Protein AF-0000000073538945 (afdb_homodimer)

Foldseek 3Di:
DPPPPPPPPPPDDDPVLVVLVVLLVVQVPDPDDDHLLVVLLVVQLVLLLVQLCVVCVPPDQDDDPVSLVVCCQQPVCCVVQVGGFPDWDDPVQQKIKTKDAAGRSCNCLLVVNDDDDPPDDDPDDDDSQVSVQSSVSNVQSSSQNNCVNSPWHWHWDWHCPDPPMMMIMIGTDDPPPD/DPPPPPPPPPPDDDPVLVVLVVLLVVQVPDPDDDHLLVVLLVVLLVLLLVQLCVVCVPPDQDDDPVSLVVCCQQPVCCVVQVGGFPDWDDPVQQKIKTKDAAGRSCNCLLVVNDDDDPPDDDPDDDDSQVSVQSSVSNVQSSSQNNCVSSVWHWHWDWHCPDPPMMMIMIGTDDPPPD

Secondary structure (DSSP, 8-state):
--------------HHHHHHHHHHHHHHH-SSSS-HHHHHHHHHHHHHHHHHHHHSTTSPP--SHHHHHHHIIIIIHHHHHSS--SEEEE-SSSEEEEEETT-GGGHHHHTT-PPP--SS---S---HHHHHHHHTHHHHHHHHHHHHHTT--EEEEEE-SSTT-EEEEEEE------/--------------HHHHHHHHHHHHHHH-SSSS-HHHHHHHHHHHHHHHHHHHHSTTSPP--SHHHHHHHIIIIIHHHHHSS--SEEEE-SSSEEEEEETT-GGGHHHHTT-PPP--SS---S---HHHHHHHHTHHHHHHHHHHHHHTT--EEEEEE-SSTT-EEEEEEE------

Solvent-accessible surface area (backbone atoms only — not comparable to full-atom values): 20026 Å² total; per-residue (Å²): 134,83,78,71,68,79,72,72,76,68,75,74,86,51,59,56,58,44,45,56,50,38,52,49,50,49,40,68,66,47,89,56,48,73,54,48,67,60,50,34,36,53,44,16,23,52,34,14,28,56,51,38,52,63,74,46,61,89,48,77,86,60,84,47,69,67,55,45,49,49,46,43,34,43,58,53,31,23,64,68,60,72,43,52,52,72,42,80,46,67,75,84,74,49,38,36,39,41,30,26,70,70,30,59,95,36,42,42,66,54,67,71,57,63,77,79,72,77,94,49,78,77,66,76,87,70,56,65,69,58,52,49,56,59,64,45,41,35,59,32,18,21,52,34,16,25,36,42,59,66,71,41,53,50,50,51,47,74,47,63,91,53,68,32,20,33,40,36,39,35,42,50,61,76,74,71,80,124,136,82,79,70,70,80,70,74,75,68,76,76,84,51,59,55,58,43,45,55,52,39,53,48,50,49,40,68,66,46,88,54,49,74,54,49,68,62,50,34,34,54,43,17,23,53,34,15,28,56,50,39,53,64,72,46,61,88,48,78,85,58,85,47,70,65,55,44,49,50,44,42,35,42,57,53,32,23,66,68,61,72,43,51,52,72,42,82,46,66,75,84,74,49,37,37,39,41,31,26,70,71,31,60,93,36,41,42,66,55,67,72,58,64,78,80,72,78,94,49,78,78,65,76,86,70,56,66,69,56,52,49,56,58,62,45,40,34,61,32,19,21,51,35,18,27,35,42,61,67,71,41,52,51,50,52,46,75,46,61,90,54,69,31,21,35,41,36,37,36,41,48,60,76,74,72,80,124

pLDDT: mean 87.89, std 17.23, range [29.59, 98.88]

Organism: NCBI:txid2649997

Sequence (356 aa):
MSATPAAKRAVAESCIDYLTLELVNNYRRQLQGPPLQAALDAIGERVGRQLVERYAKERPPLLEQLDVMKFICKEFWAEVFRKSVDNLRTNHRGTFVLRDTQFRWLTRLSQNQMPPQVGQPLPAPIPKAELAADYLVLPCAIVRGALAGLGLEASVTADATSLPQVDFTVVVRQVAARMSATPAAKRAVAESCIDYLTLELVNNYRRQLQGPPLQAALDAIGERVGRQLVERYAKERPPLLEQLDVMKFICKEFWAEVFRKSVDNLRTNHRGTFVLRDTQFRWLTRLSQNQMPPQVGQPLPAPIPKAELAADYLVLPCAIVRGALAGLGLEASVTADATSLPQVDFTVVVRQVAAR

InterPro domains:
  IPR007194 Transport protein particle (TRAPP) component [PF04051] (17-166)
  IPR024096 NO signalling/Golgi transport ligand-binding domain superfamily [SSF111126] (10-174)
  IPR037992 TRAPP complex, Trs33 subunit [PTHR12817] (11-172)
  IPR037992 TRAPP complex, Trs33 subunit [cd14944] (12-173)

Structure (mmCIF, N/CA/C/O backbone):
data_AF-0000000073538945-model_v1
#
loop_
_entity.id
_entity.type
_entity.pdbx_description
1 polymer 'Trafficking protein particle complex subunit 6B'
#
loop_
_atom_site.group_PDB
_atom_site.id
_atom_site.type_symbol
_atom_site.label_atom_id
_atom_site.label_alt_id
_atom_site.label_comp_id
_atom_site.label_asym_id
_atom_site.label_entity_id
_atom_site.label_seq_id
_atom_site.pdbx_PDB_ins_code
_atom_site.Cartn_x
_atom_site.Cartn_y
_atom_site.Cartn_z
_atom_site.occupancy
_atom_site.B_iso_or_equiv
_atom_site.auth_seq_id
_atom_site.auth_comp_id
_atom_site.auth_asym_id
_atom_site.auth_atom_id
_atom_site.pdbx_PDB_model_num
ATOM 1 N N . MET A 1 1 ? 30.156 12.141 -30.469 1 30.03 1 MET A N 1
ATOM 2 C CA . MET A 1 1 ? 28.984 11.266 -30.359 1 30.03 1 MET A CA 1
ATOM 3 C C . MET A 1 1 ? 28.297 11.43 -29.016 1 30.03 1 MET A C 1
ATOM 5 O O . MET A 1 1 ? 28.906 11.211 -27.969 1 30.03 1 MET A O 1
ATOM 9 N N . SER A 1 2 ? 27.328 12.367 -28.859 1 31.28 2 SER A N 1
ATOM 10 C CA . SER A 1 2 ? 26.672 13.023 -27.719 1 31.28 2 SER A CA 1
ATOM 11 C C . SER A 1 2 ? 25.859 12.031 -26.906 1 31.28 2 SER A C 1
ATOM 13 O O . SER A 1 2 ? 25.016 11.312 -27.453 1 31.28 2 SER A O 1
ATOM 15 N N . ALA A 1 3 ? 26.516 11.375 -25.875 1 31.64 3 ALA A N 1
ATOM 16 C CA . ALA A 1 3 ? 25.938 10.445 -24.906 1 31.64 3 ALA A CA 1
ATOM 17 C C . ALA A 1 3 ? 24.609 10.961 -24.375 1 31.64 3 ALA A C 1
ATOM 19 O O . ALA A 1 3 ? 24.578 11.898 -23.578 1 31.64 3 ALA A O 1
ATOM 20 N N . THR A 1 4 ? 23.656 11.297 -25.219 1 33.94 4 THR A N 1
ATOM 21 C CA . THR A 1 4 ? 22.344 11.656 -24.656 1 33.94 4 THR A CA 1
ATOM 22 C C . THR A 1 4 ? 21.844 10.562 -23.719 1 33.94 4 THR A C 1
ATOM 24 O O . THR A 1 4 ? 21.562 9.445 -24.156 1 33.94 4 THR A O 1
ATOM 27 N N . PRO A 1 5 ? 22.547 10.297 -22.609 1 35.06 5 PRO A N 1
ATOM 28 C CA . PRO A 1 5 ? 22.125 9.188 -21.75 1 35.06 5 PRO A CA 1
ATOM 29 C C . PRO A 1 5 ? 20.609 9.125 -21.562 1 35.06 5 PRO A C 1
ATOM 31 O O . PRO A 1 5 ? 19.969 10.148 -21.344 1 35.06 5 PRO A O 1
ATOM 34 N N . ALA A 1 6 ? 19.844 8.422 -22.312 1 33.5 6 ALA A N 1
ATOM 35 C CA . ALA A 1 6 ? 18.469 8.039 -22.016 1 33.5 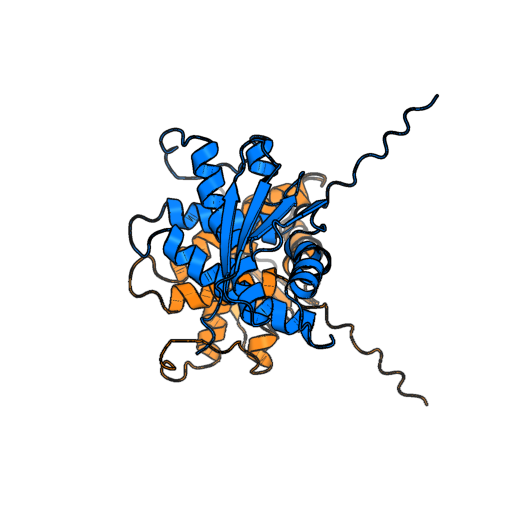6 ALA A CA 1
ATOM 36 C C . ALA A 1 6 ? 18.25 7.941 -20.5 1 33.5 6 ALA A C 1
ATOM 38 O O . ALA A 1 6 ? 18.766 7.035 -19.859 1 33.5 6 ALA A O 1
ATOM 39 N N . ALA A 1 7 ? 18.438 8.898 -19.688 1 35.81 7 ALA A N 1
ATOM 40 C CA . ALA A 1 7 ? 18.203 8.945 -18.25 1 35.81 7 ALA A CA 1
ATOM 41 C C . ALA A 1 7 ? 16.938 8.18 -17.875 1 35.81 7 ALA A C 1
ATOM 43 O O . ALA A 1 7 ? 15.867 8.422 -18.438 1 35.81 7 ALA A O 1
ATOM 44 N N . LYS A 1 8 ? 16.969 6.863 -17.703 1 38.5 8 LYS A N 1
ATOM 45 C CA . LYS A 1 8 ? 15.992 5.895 -17.219 1 38.5 8 LYS A CA 1
ATOM 46 C C . LYS A 1 8 ? 14.984 6.555 -16.281 1 38.5 8 LYS A C 1
ATOM 48 O O . LYS A 1 8 ? 15.359 7.094 -15.242 1 38.5 8 LYS A O 1
ATOM 53 N N . ARG A 1 9 ? 14.031 7.062 -16.734 1 41.31 9 ARG A N 1
ATOM 54 C CA . ARG A 1 9 ? 12.93 7.68 -15.992 1 41.31 9 ARG A CA 1
ATOM 55 C C . ARG A 1 9 ? 12.547 6.836 -14.781 1 41.31 9 ARG A C 1
ATOM 57 O O . ARG A 1 9 ? 11.938 5.773 -14.93 1 41.31 9 ARG A O 1
ATOM 64 N N . ALA A 1 10 ? 13.453 6.73 -13.844 1 48.44 10 ALA A N 1
ATOM 65 C CA . ALA A 1 10 ? 13.148 6.043 -12.586 1 48.44 10 ALA A CA 1
ATOM 66 C C . ALA A 1 10 ? 11.711 6.293 -12.156 1 48.44 10 ALA A C 1
ATOM 68 O O . ALA A 1 10 ? 11.242 7.434 -12.164 1 48.44 10 ALA A O 1
ATOM 69 N N . VAL A 1 11 ? 10.852 5.395 -12.375 1 53.19 11 VAL A N 1
ATOM 70 C CA . VAL A 1 11 ? 9.469 5.508 -11.922 1 53.19 11 VAL A CA 1
ATOM 71 C C . VAL A 1 11 ? 9.43 6.16 -10.539 1 53.19 11 VAL A C 1
ATOM 73 O O . VAL A 1 11 ? 10.117 5.723 -9.617 1 53.19 11 VAL A O 1
ATOM 76 N N . ALA A 1 12 ? 8.883 7.301 -10.5 1 66.5 12 ALA A N 1
ATOM 77 C CA . ALA A 1 12 ? 8.75 8.047 -9.258 1 66.5 12 ALA A CA 1
ATOM 78 C C . ALA A 1 12 ? 8.117 7.191 -8.164 1 66.5 12 ALA A C 1
ATOM 80 O O . ALA A 1 12 ? 7.168 6.445 -8.414 1 66.5 12 ALA A O 1
ATOM 81 N N . GLU A 1 13 ? 8.836 7.121 -7.062 1 76.44 13 GLU A N 1
ATOM 82 C CA . GLU A 1 13 ? 8.281 6.426 -5.906 1 76.44 13 GLU A CA 1
ATOM 83 C C . GLU A 1 13 ? 6.891 6.949 -5.562 1 76.44 13 GLU A C 1
ATOM 85 O O . GLU A 1 13 ? 6.605 8.133 -5.742 1 76.44 13 GLU A O 1
ATOM 90 N N . SER A 1 14 ? 6.113 5.965 -5.188 1 86.25 14 SER A N 1
ATOM 91 C CA . SER A 1 14 ? 4.73 6.266 -4.836 1 86.25 14 SER A CA 1
ATOM 92 C C . SER A 1 14 ? 4.41 5.82 -3.412 1 86.25 14 SER A C 1
ATOM 94 O O . SER A 1 14 ? 5.27 5.273 -2.721 1 86.25 14 SER A O 1
ATOM 96 N N . CYS A 1 15 ? 3.254 6.168 -2.928 1 92.88 15 CYS A N 1
ATOM 97 C CA . CYS A 1 15 ? 2.793 5.867 -1.577 1 92.88 15 CYS A CA 1
ATOM 98 C C . CYS A 1 15 ? 2.893 4.375 -1.285 1 92.88 15 CYS A C 1
ATOM 100 O O . CYS A 1 15 ? 3.242 3.979 -0.171 1 92.88 15 CYS A O 1
ATOM 102 N N . ILE A 1 16 ? 2.709 3.578 -2.271 1 94.5 16 ILE A N 1
ATOM 103 C CA . ILE A 1 16 ? 2.701 2.137 -2.055 1 94.5 16 ILE A CA 1
ATOM 104 C C . ILE A 1 16 ? 4.109 1.66 -1.7 1 94.5 16 ILE A C 1
ATOM 106 O O . ILE A 1 16 ? 4.273 0.738 -0.898 1 94.5 16 ILE A O 1
ATOM 110 N N . ASP A 1 17 ? 5.078 2.297 -2.211 1 93.38 17 ASP A N 1
ATOM 111 C CA . ASP A 1 17 ? 6.457 1.919 -1.92 1 93.38 17 ASP A CA 1
ATOM 112 C C . ASP A 1 17 ? 6.77 2.092 -0.436 1 93.38 17 ASP A C 1
ATOM 114 O O . ASP A 1 17 ? 7.355 1.202 0.188 1 93.38 17 ASP A O 1
ATOM 118 N N . TYR A 1 18 ? 6.316 3.15 0.075 1 93.62 18 TYR A N 1
ATOM 119 C CA . TYR A 1 18 ? 6.602 3.439 1.476 1 93.62 18 TYR A CA 1
ATOM 120 C C . TYR A 1 18 ? 5.676 2.654 2.395 1 93.62 18 TYR A C 1
ATOM 122 O O . TYR A 1 18 ? 6.07 2.254 3.492 1 93.62 18 TYR A O 1
ATOM 130 N N . LEU A 1 19 ? 4.477 2.469 1.945 1 95.69 19 LEU A N 1
ATOM 131 C CA . LEU A 1 19 ? 3.529 1.703 2.746 1 95.69 19 LEU A CA 1
ATOM 132 C C . LEU A 1 19 ? 3.996 0.261 2.914 1 95.69 19 LEU A C 1
ATOM 134 O O . LEU A 1 19 ? 3.947 -0.287 4.016 1 95.69 19 LEU A O 1
ATOM 138 N N . THR A 1 20 ? 4.469 -0.361 1.866 1 95.81 20 THR A N 1
ATOM 139 C CA . THR A 1 20 ? 4.922 -1.746 1.934 1 95.81 20 THR A CA 1
ATOM 140 C C . THR A 1 20 ? 6.18 -1.861 2.793 1 95.81 20 THR A C 1
ATOM 142 O O . THR A 1 20 ? 6.324 -2.812 3.566 1 95.81 20 THR A O 1
ATOM 145 N N . LEU A 1 21 ? 7.043 -0.911 2.67 1 94.19 21 LEU A N 1
ATOM 146 C CA . LEU A 1 21 ? 8.234 -0.88 3.516 1 94.19 21 LEU A CA 1
ATOM 147 C C . LEU A 1 21 ? 7.848 -0.783 4.988 1 94.19 21 LEU A C 1
ATOM 149 O O . LEU A 1 21 ? 8.359 -1.542 5.816 1 94.19 21 LEU A O 1
ATOM 153 N N . GLU A 1 22 ? 6.941 0.108 5.27 1 93.81 22 GLU A N 1
ATOM 154 C CA . GLU A 1 22 ? 6.574 0.347 6.664 1 93.81 22 GLU A CA 1
ATOM 155 C C . GLU A 1 22 ? 5.773 -0.82 7.23 1 93.81 22 GLU A C 1
ATOM 157 O O . GLU A 1 22 ? 5.859 -1.118 8.422 1 93.81 22 GLU A O 1
ATOM 162 N N . LEU A 1 23 ? 5.027 -1.438 6.387 1 94.75 23 LEU A N 1
ATOM 163 C CA . LEU A 1 23 ? 4.297 -2.629 6.812 1 94.75 23 LEU A CA 1
ATOM 164 C C . LEU A 1 23 ? 5.258 -3.703 7.309 1 94.75 23 LEU A C 1
ATOM 166 O O . LEU A 1 23 ? 5.074 -4.25 8.398 1 94.75 23 LEU A O 1
ATOM 170 N N . VAL A 1 24 ? 6.324 -3.951 6.562 1 94.81 24 VAL A N 1
ATOM 171 C CA . VAL A 1 24 ? 7.328 -4.941 6.934 1 94.81 24 VAL A CA 1
ATOM 172 C C . VAL A 1 24 ? 8.039 -4.504 8.219 1 94.81 24 VAL A C 1
ATOM 174 O O . VAL A 1 24 ? 8.148 -5.281 9.164 1 94.81 24 VAL A O 1
ATOM 177 N N . ASN A 1 25 ? 8.398 -3.268 8.25 1 92.5 25 ASN A N 1
ATOM 178 C CA . ASN A 1 25 ? 9.133 -2.756 9.406 1 92.5 25 ASN A CA 1
ATOM 179 C C . ASN A 1 25 ? 8.289 -2.811 10.68 1 92.5 25 ASN A C 1
ATOM 181 O O . ASN A 1 25 ? 8.805 -3.082 11.758 1 92.5 25 ASN A O 1
ATOM 185 N N . ASN A 1 26 ? 7.062 -2.492 10.5 1 92 26 ASN A N 1
ATOM 186 C CA . ASN A 1 26 ? 6.18 -2.521 11.656 1 92 26 ASN A CA 1
ATOM 187 C C . ASN A 1 26 ? 6.078 -3.924 12.25 1 92 26 ASN A C 1
ATOM 189 O O . ASN A 1 26 ? 6.156 -4.094 13.469 1 92 26 ASN A O 1
ATOM 193 N N . TYR A 1 27 ? 5.922 -4.93 11.438 1 92.06 27 TYR A N 1
ATOM 194 C CA . TYR A 1 27 ? 5.82 -6.297 11.93 1 92.06 27 TYR A CA 1
ATOM 195 C C . TYR A 1 27 ? 7.16 -6.781 12.477 1 92.06 27 TYR A C 1
ATOM 197 O O . TYR A 1 27 ? 7.203 -7.598 13.398 1 92.06 27 TYR A O 1
ATOM 205 N N . ARG A 1 28 ? 8.234 -6.309 11.922 1 90.62 28 ARG A N 1
ATOM 206 C CA . ARG A 1 28 ? 9.555 -6.664 12.43 1 90.62 28 ARG A CA 1
ATOM 207 C C . ARG A 1 28 ? 9.75 -6.145 13.852 1 90.62 28 ARG A C 1
ATOM 209 O O . ARG A 1 28 ? 10.422 -6.777 14.664 1 90.62 28 ARG A O 1
ATOM 216 N N . ARG A 1 29 ? 9.156 -5.035 14.117 1 87.75 29 ARG A N 1
ATOM 217 C CA . ARG A 1 29 ? 9.336 -4.383 15.406 1 87.75 29 ARG A CA 1
ATOM 218 C C . ARG A 1 29 ? 8.352 -4.934 16.438 1 87.75 29 ARG A C 1
ATOM 220 O O . ARG A 1 29 ? 8.578 -4.812 17.641 1 87.75 29 ARG A O 1
ATOM 227 N N . GLN A 1 30 ? 7.355 -5.441 15.961 1 86 30 GLN A N 1
ATOM 228 C CA . GLN A 1 30 ? 6.312 -5.922 16.859 1 86 30 GLN A CA 1
ATOM 229 C C . GLN A 1 30 ? 6.805 -7.094 17.703 1 86 30 GLN A C 1
ATOM 231 O O . GLN A 1 30 ? 7.383 -8.047 17.172 1 86 30 GLN A O 1
ATOM 236 N N . LEU A 1 31 ? 6.543 -6.992 19.016 1 78.25 31 LEU A N 1
ATOM 237 C CA . LEU A 1 31 ? 6.961 -8.023 19.953 1 78.25 31 LEU A CA 1
ATOM 238 C C . LEU A 1 31 ? 5.844 -9.039 20.188 1 78.25 31 LEU A C 1
ATOM 240 O O . LEU A 1 31 ? 6.105 -10.188 20.547 1 78.25 31 LEU A O 1
ATOM 244 N N . GLN A 1 32 ? 4.652 -8.555 19.953 1 82.56 32 GLN A N 1
ATOM 245 C CA . GLN A 1 32 ? 3.488 -9.422 20.125 1 82.56 32 GLN A CA 1
ATOM 246 C C . GLN A 1 32 ? 2.684 -9.523 18.828 1 82.56 32 GLN A C 1
ATOM 248 O O . GLN A 1 32 ? 2.85 -8.703 17.922 1 82.56 32 GLN A O 1
ATOM 253 N N . GLY A 1 33 ? 1.899 -10.586 18.75 1 85.38 33 GLY A N 1
ATOM 254 C CA . GLY A 1 33 ? 1.096 -10.781 17.562 1 85.38 33 GLY A CA 1
ATOM 255 C C . GLY A 1 33 ? 1.642 -11.859 16.641 1 85.38 33 GLY A C 1
ATOM 256 O O . GLY A 1 33 ? 2.57 -12.586 17.016 1 85.38 33 GLY A O 1
ATOM 257 N N . PRO A 1 34 ? 0.963 -11.891 15.484 1 88.38 34 PRO A N 1
ATOM 258 C CA . PRO A 1 34 ? 1.469 -12.891 14.539 1 88.38 34 PRO A CA 1
ATOM 259 C C . PRO A 1 34 ? 2.881 -12.578 14.055 1 88.38 34 PRO A C 1
ATOM 261 O O . PRO A 1 34 ? 3.262 -11.406 13.953 1 88.38 34 PRO A O 1
ATOM 264 N N . PRO A 1 35 ? 3.59 -13.711 13.773 1 92.25 35 PRO A N 1
ATOM 265 C CA . PRO A 1 35 ? 4.898 -13.477 13.164 1 92.25 35 PRO A CA 1
ATOM 266 C C . PRO A 1 35 ? 4.801 -12.742 11.828 1 92.25 35 PRO A C 1
ATOM 268 O O . PRO A 1 35 ? 3.791 -12.852 11.125 1 92.25 35 PRO A O 1
ATOM 271 N N . LEU A 1 36 ? 5.855 -11.992 11.492 1 93.94 36 LEU A N 1
ATOM 272 C CA . LEU A 1 36 ? 5.961 -11.195 10.273 1 93.94 36 LEU A CA 1
ATOM 273 C C . LEU A 1 36 ? 5.562 -12.023 9.055 1 93.94 36 LEU A C 1
ATOM 275 O O . LEU A 1 36 ? 4.723 -11.602 8.258 1 93.94 36 LEU A O 1
ATOM 279 N N . GLN A 1 37 ? 6.105 -13.195 8.961 1 96.25 37 GLN A N 1
ATOM 280 C CA . GLN A 1 37 ? 5.875 -14.047 7.797 1 96.25 37 GLN A CA 1
ATOM 281 C C . GLN A 1 37 ? 4.395 -14.391 7.652 1 96.25 37 GLN A C 1
ATOM 283 O O . GLN A 1 37 ? 3.834 -14.289 6.562 1 96.25 37 GLN A O 1
ATOM 288 N N . ALA A 1 38 ? 3.791 -14.797 8.711 1 95.25 38 ALA A N 1
ATOM 289 C CA . ALA A 1 38 ? 2.396 -15.227 8.672 1 95.25 38 ALA A CA 1
ATOM 290 C C . ALA A 1 38 ? 1.472 -14.055 8.336 1 95.25 38 ALA A C 1
ATOM 292 O O . ALA A 1 38 ? 0.541 -14.203 7.543 1 95.25 38 ALA A O 1
ATOM 293 N N . ALA A 1 39 ? 1.721 -12.938 8.922 1 94.62 39 ALA A N 1
ATOM 294 C CA . ALA A 1 39 ? 0.872 -11.766 8.703 1 94.62 39 ALA A CA 1
ATOM 295 C C . ALA A 1 39 ? 0.971 -11.273 7.266 1 94.62 39 ALA A C 1
ATOM 297 O O . ALA A 1 39 ? -0.048 -11.07 6.602 1 94.62 39 ALA A O 1
ATOM 298 N N . LEU A 1 40 ? 2.18 -11.156 6.746 1 97.12 40 LEU A N 1
ATOM 299 C CA . LEU A 1 40 ? 2.393 -10.641 5.398 1 97.12 40 LEU A CA 1
ATOM 300 C C . LEU A 1 40 ? 1.908 -11.641 4.352 1 97.12 40 LEU A C 1
ATOM 302 O O . LEU A 1 40 ? 1.421 -11.242 3.289 1 97.12 40 LEU A O 1
ATOM 306 N N . ASP A 1 41 ? 2.037 -12.898 4.691 1 97.5 41 ASP A N 1
ATOM 307 C CA . ASP A 1 41 ? 1.516 -13.93 3.801 1 97.5 41 ASP A CA 1
ATOM 308 C C . ASP A 1 41 ? 0.001 -13.805 3.645 1 97.5 41 ASP A C 1
ATOM 310 O O . ASP A 1 41 ? -0.519 -13.844 2.527 1 97.5 41 ASP A O 1
ATOM 314 N N . ALA A 1 42 ? -0.628 -13.625 4.73 1 94.94 42 ALA A N 1
ATOM 315 C CA . ALA A 1 42 ? -2.086 -13.523 4.707 1 94.94 42 ALA A CA 1
ATOM 316 C C . ALA A 1 42 ? -2.537 -12.258 3.984 1 94.94 42 ALA A C 1
ATOM 318 O O . ALA A 1 42 ? -3.428 -12.312 3.133 1 94.94 42 ALA A O 1
ATOM 319 N N . ILE A 1 43 ? -1.933 -11.164 4.297 1 96.25 43 ILE A N 1
ATOM 320 C CA . ILE A 1 43 ? -2.27 -9.891 3.68 1 96.25 43 ILE A CA 1
ATOM 321 C C . ILE A 1 43 ? -2.021 -9.961 2.174 1 96.25 43 ILE A C 1
ATOM 323 O O . ILE A 1 43 ? -2.906 -9.641 1.376 1 96.25 43 ILE A O 1
ATOM 327 N N . GLY A 1 44 ? -0.85 -10.406 1.817 1 98.25 44 GLY A N 1
ATOM 328 C CA . GLY A 1 44 ? -0.471 -10.461 0.414 1 98.25 44 GLY A CA 1
ATOM 329 C C . GLY A 1 44 ? -1.358 -11.367 -0.413 1 98.25 44 GLY A C 1
ATOM 330 O O . GLY A 1 44 ? -1.748 -11.023 -1.528 1 98.25 44 GLY A O 1
ATOM 331 N N . GLU A 1 45 ? -1.616 -12.508 0.13 1 97.38 45 GLU A N 1
ATOM 332 C CA . GLU A 1 45 ? -2.451 -13.461 -0.594 1 97.38 45 GLU A CA 1
ATOM 333 C C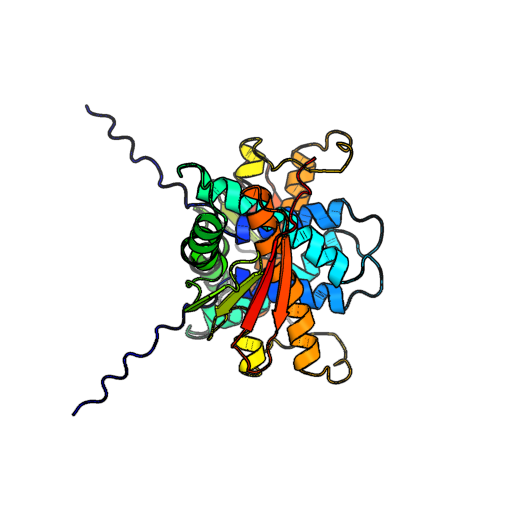 . GLU A 1 45 ? -3.828 -12.867 -0.895 1 97.38 45 GLU A C 1
ATOM 335 O O . GLU A 1 45 ? -4.328 -12.992 -2.014 1 97.38 45 GLU A O 1
ATOM 340 N N . ARG A 1 46 ? -4.398 -12.242 0.027 1 95.5 46 ARG A N 1
ATOM 341 C CA . ARG A 1 46 ? -5.719 -11.648 -0.157 1 95.5 46 ARG A CA 1
ATOM 342 C C . ARG A 1 46 ? -5.668 -10.5 -1.154 1 95.5 46 ARG A C 1
ATOM 344 O O . ARG A 1 46 ? -6.547 -10.367 -2.01 1 95.5 46 ARG A O 1
ATOM 351 N N . VAL A 1 47 ? -4.691 -9.695 -1.037 1 97 47 VAL A N 1
ATOM 352 C CA . VAL A 1 47 ? -4.516 -8.586 -1.97 1 97 47 VAL A CA 1
ATOM 353 C C . VAL A 1 47 ? -4.387 -9.125 -3.393 1 97 47 VAL A C 1
ATOM 355 O O . VAL A 1 47 ? -5.059 -8.641 -4.309 1 97 47 VAL A O 1
ATOM 358 N N . GLY A 1 48 ? -3.521 -10.164 -3.561 1 97.88 48 GLY A N 1
ATOM 359 C CA . GLY A 1 48 ? -3.324 -10.758 -4.871 1 97.88 48 GLY A CA 1
ATOM 360 C C . GLY A 1 48 ? -4.602 -11.305 -5.48 1 97.88 48 GLY A C 1
ATOM 361 O O . GLY A 1 48 ? -4.883 -11.078 -6.66 1 97.88 48 GLY A O 1
ATOM 362 N N . ARG A 1 49 ? -5.371 -11.953 -4.676 1 96.19 49 ARG A N 1
ATOM 363 C CA . ARG A 1 49 ? -6.625 -12.539 -5.141 1 96.19 49 ARG A CA 1
ATOM 364 C C . ARG A 1 49 ? -7.598 -11.453 -5.594 1 96.19 49 ARG A C 1
ATOM 366 O O . ARG A 1 49 ? -8.227 -11.57 -6.645 1 96.19 49 ARG A O 1
ATOM 373 N N . GLN A 1 50 ? -7.691 -10.414 -4.832 1 93.88 50 GLN A N 1
ATOM 374 C CA . GLN A 1 50 ? -8.617 -9.336 -5.145 1 93.88 50 GLN A CA 1
ATOM 375 C C . GLN A 1 50 ? -8.172 -8.562 -6.387 1 93.88 50 GLN A C 1
ATOM 377 O O . GLN A 1 50 ? -8.984 -8.219 -7.242 1 93.88 50 GLN A O 1
ATOM 382 N N . LEU A 1 51 ? -6.945 -8.336 -6.461 1 94.81 51 LEU A N 1
ATOM 383 C CA . LEU A 1 51 ? -6.387 -7.562 -7.57 1 94.81 51 LEU A CA 1
ATOM 384 C C . LEU A 1 51 ? -6.586 -8.297 -8.891 1 94.81 51 LEU A C 1
ATOM 386 O O . LEU A 1 51 ? -6.984 -7.688 -9.891 1 94.81 51 LEU A O 1
ATOM 390 N N . VAL A 1 52 ? -6.289 -9.578 -8.875 1 96 52 VAL A N 1
ATOM 391 C CA . VAL A 1 52 ? -6.32 -10.32 -10.133 1 96 52 VAL A CA 1
ATOM 392 C C . VAL A 1 52 ? -7.758 -10.438 -10.625 1 96 52 VAL A C 1
ATOM 394 O O . VAL A 1 52 ? -8.008 -10.469 -11.836 1 96 52 VAL A O 1
ATOM 397 N N . GLU A 1 53 ? -8.672 -10.516 -9.703 1 91.5 53 GLU A N 1
ATOM 398 C CA . GLU A 1 53 ? -10.086 -10.531 -10.086 1 91.5 53 GLU A CA 1
ATOM 399 C C . GLU A 1 53 ? -10.453 -9.273 -10.867 1 91.5 53 GLU A C 1
ATOM 401 O O . GLU A 1 53 ? -11.234 -9.344 -11.828 1 91.5 53 GLU A O 1
ATOM 406 N N . ARG A 1 54 ? -9.922 -8.211 -10.508 1 88.5 54 ARG A N 1
ATOM 407 C CA . ARG A 1 54 ? -10.203 -6.945 -11.18 1 88.5 54 ARG A CA 1
ATOM 408 C C . ARG A 1 54 ? -9.508 -6.879 -12.539 1 88.5 54 ARG A C 1
ATOM 410 O O . ARG A 1 54 ? -10.125 -6.504 -13.531 1 88.5 54 ARG A O 1
ATOM 417 N N . TYR A 1 55 ? -8.336 -7.27 -12.578 1 89.69 55 TYR A N 1
ATOM 418 C CA . TYR A 1 55 ? -7.539 -7.074 -13.781 1 89.69 55 TYR A CA 1
ATOM 419 C C . TYR A 1 55 ? -7.816 -8.172 -14.805 1 89.69 55 TYR A C 1
ATOM 421 O O . TYR A 1 55 ? -7.562 -7.996 -15.992 1 89.69 55 TYR A O 1
ATOM 429 N N . ALA A 1 56 ? -8.289 -9.305 -14.367 1 90.62 56 ALA A N 1
ATOM 430 C CA . ALA A 1 56 ? -8.578 -10.406 -15.281 1 90.62 56 ALA A CA 1
ATOM 431 C C . ALA A 1 56 ? -10.062 -10.438 -15.656 1 90.62 56 ALA A C 1
ATOM 433 O O . ALA A 1 56 ? -10.484 -11.266 -16.453 1 90.62 56 ALA A O 1
ATOM 434 N N . LYS A 1 57 ? -10.812 -9.586 -15.078 1 84 57 LYS A N 1
ATOM 435 C CA . LYS A 1 57 ? -12.266 -9.625 -15.234 1 84 57 LYS A CA 1
ATOM 436 C C . LYS A 1 57 ? -12.664 -9.547 -16.703 1 84 57 LYS A C 1
ATOM 438 O O . LYS A 1 57 ? -13.547 -10.281 -17.156 1 84 57 LYS A O 1
ATOM 443 N N . GLU A 1 58 ? -12.031 -8.742 -17.469 1 82.5 58 GLU A N 1
ATOM 444 C CA . GLU A 1 58 ? -12.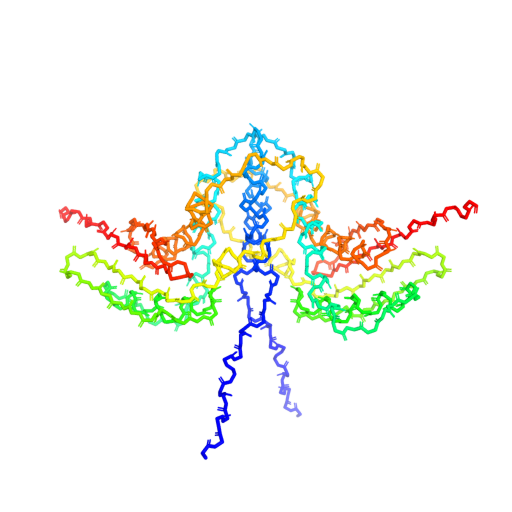461 -8.547 -18.844 1 82.5 58 GLU A CA 1
ATOM 445 C C . GLU A 1 58 ? -11.664 -9.43 -19.812 1 82.5 58 GLU A C 1
ATOM 447 O O . GLU A 1 58 ? -11.852 -9.352 -21.031 1 82.5 58 GLU A O 1
ATOM 452 N N . ARG A 1 59 ? -10.961 -10.359 -19.266 1 87.19 59 ARG A N 1
ATOM 453 C CA . ARG A 1 59 ? -10.125 -11.211 -20.094 1 87.19 59 ARG A CA 1
ATOM 454 C C . ARG A 1 59 ? -10.773 -12.57 -20.312 1 87.19 59 ARG A C 1
ATOM 456 O O . ARG A 1 59 ? -11.523 -13.055 -19.469 1 87.19 59 ARG A O 1
ATOM 463 N N . PRO A 1 60 ? -10.477 -13.141 -21.562 1 88.94 60 PRO A N 1
ATOM 464 C CA . PRO A 1 60 ? -10.852 -14.547 -21.719 1 88.94 60 PRO A CA 1
ATOM 465 C C . PRO A 1 60 ? -10.172 -15.453 -20.688 1 88.94 60 PRO A C 1
ATOM 467 O O . PRO A 1 60 ? -9.086 -15.133 -20.203 1 88.94 60 PRO A O 1
ATOM 470 N N . PRO A 1 61 ? -10.891 -16.531 -20.391 1 88.5 61 PRO A N 1
ATOM 471 C CA . PRO A 1 61 ? -10.273 -17.453 -19.453 1 88.5 61 PRO A CA 1
ATOM 472 C C . PRO A 1 61 ? -8.906 -17.938 -19.906 1 88.5 61 PRO A C 1
ATOM 474 O O . PRO A 1 61 ? -8.703 -18.188 -21.109 1 88.5 61 PRO A O 1
ATOM 477 N N . LEU A 1 62 ? -8.016 -17.922 -19.047 1 91.38 62 LEU A N 1
ATOM 478 C CA . LEU A 1 62 ? -6.672 -18.438 -19.297 1 91.38 62 LEU A CA 1
ATOM 479 C C . LEU A 1 62 ? -6.562 -19.891 -18.875 1 91.38 62 LEU A C 1
ATOM 481 O O . LEU A 1 62 ? -6.473 -20.188 -17.672 1 91.38 62 LEU A O 1
ATOM 485 N N . LEU A 1 63 ? -6.492 -20.781 -19.781 1 88.38 63 LEU A N 1
ATOM 486 C CA . LEU A 1 63 ? -6.637 -22.203 -19.5 1 88.38 63 LEU A CA 1
ATOM 487 C C . LEU A 1 63 ? -5.273 -22.859 -19.312 1 88.38 63 LEU A C 1
ATOM 489 O O . LEU A 1 63 ? -5.133 -23.797 -18.516 1 88.38 63 LEU A O 1
ATOM 493 N N . GLU A 1 64 ? -4.293 -22.391 -20.031 1 94 64 GLU A N 1
ATOM 494 C CA . GLU A 1 64 ? -2.961 -22.984 -19.953 1 94 64 GLU A CA 1
ATOM 495 C C . GLU A 1 64 ? -2.1 -22.281 -18.922 1 94 64 GLU A C 1
ATOM 497 O O . GLU A 1 64 ? -2.141 -21.047 -18.781 1 94 64 GLU A O 1
ATOM 502 N N . GLN A 1 65 ? -1.308 -23.094 -18.156 1 95.56 65 GLN A N 1
ATOM 503 C CA . GLN A 1 65 ? -0.411 -22.562 -17.141 1 95.56 65 GLN A CA 1
ATOM 504 C C . GLN A 1 65 ? 0.483 -21.469 -17.719 1 95.56 65 GLN A C 1
ATOM 506 O O . GLN A 1 65 ? 0.675 -20.422 -17.094 1 95.56 65 GLN A O 1
ATOM 511 N N . LEU A 1 66 ? 0.955 -21.781 -18.859 1 96.19 66 LEU A N 1
ATOM 512 C CA . LEU A 1 66 ? 1.871 -20.828 -19.484 1 96.19 66 LEU A CA 1
ATOM 513 C C . LEU A 1 66 ? 1.166 -19.516 -19.781 1 96.19 66 LEU A C 1
ATOM 515 O O . LEU A 1 66 ? 1.753 -18.438 -19.609 1 96.19 66 LEU A O 1
ATOM 519 N N . ASP A 1 67 ? -0.018 -19.531 -20.219 1 95.94 67 ASP A N 1
ATOM 520 C CA . ASP A 1 67 ? -0.785 -18.312 -20.5 1 95.94 67 ASP A CA 1
ATOM 521 C C . ASP A 1 67 ? -1.015 -17.516 -19.219 1 95.94 67 ASP A C 1
ATOM 523 O O . ASP A 1 67 ? -0.93 -16.281 -19.219 1 95.94 67 ASP A O 1
ATOM 527 N N . VAL A 1 68 ? -1.361 -18.203 -18.188 1 97.44 68 VAL A N 1
ATOM 528 C CA . VAL A 1 68 ? -1.541 -17.578 -16.891 1 97.44 68 VAL A CA 1
ATOM 529 C C . VAL A 1 68 ? -0.245 -16.875 -16.469 1 97.44 68 VAL A C 1
ATOM 531 O O . VAL A 1 68 ? -0.259 -15.719 -16.062 1 97.44 68 VAL A O 1
ATOM 534 N N . MET A 1 69 ? 0.873 -17.562 -16.641 1 98.25 69 MET A N 1
ATOM 535 C CA . MET A 1 69 ? 2.164 -17.016 -16.234 1 98.25 69 MET A CA 1
ATOM 536 C C . MET A 1 69 ? 2.523 -15.789 -17.062 1 98.25 69 MET A C 1
ATOM 538 O O . MET A 1 69 ? 3.057 -14.812 -16.516 1 98.25 69 MET A O 1
ATOM 542 N N . LYS A 1 70 ? 2.207 -15.859 -18.297 1 97.62 70 LYS A N 1
ATOM 543 C CA . LYS A 1 70 ? 2.486 -14.719 -19.156 1 97.62 70 LYS A CA 1
ATOM 544 C C . LYS A 1 70 ? 1.668 -13.5 -18.75 1 97.62 70 LYS A C 1
ATOM 546 O O . LYS A 1 70 ? 2.184 -12.375 -18.719 1 97.62 70 LYS A O 1
ATOM 551 N N . PHE A 1 71 ? 0.428 -13.75 -18.516 1 97.88 71 PHE A N 1
ATOM 552 C CA . PHE A 1 71 ? -0.43 -12.68 -18.031 1 97.88 71 PHE A CA 1
ATOM 553 C C . PHE A 1 71 ? 0.129 -12.086 -16.734 1 97.88 71 PHE A C 1
ATOM 555 O O . PHE A 1 71 ? 0.187 -10.867 -16.594 1 97.88 71 PHE A O 1
ATOM 562 N N . ILE A 1 72 ? 0.558 -12.938 -15.789 1 98.5 72 ILE A N 1
ATOM 563 C CA . ILE A 1 72 ? 1.128 -12.516 -14.516 1 98.5 72 ILE A CA 1
ATOM 564 C C . ILE A 1 72 ? 2.375 -11.672 -14.766 1 98.5 72 ILE A C 1
ATOM 566 O O . ILE A 1 72 ? 2.521 -10.578 -14.203 1 98.5 72 ILE A O 1
ATOM 570 N N . CYS A 1 73 ? 3.238 -12.109 -15.641 1 98.69 73 CYS A N 1
ATOM 571 C CA . CYS A 1 73 ? 4.543 -11.5 -15.883 1 98.69 73 CYS A CA 1
ATOM 572 C C . CYS A 1 73 ? 4.398 -10.164 -16.609 1 98.69 73 CYS A C 1
ATOM 574 O O . CYS A 1 73 ? 5.207 -9.258 -16.406 1 98.69 73 CYS A O 1
ATOM 576 N N . LYS A 1 74 ? 3.42 -10.023 -17.312 1 97.88 74 LYS A N 1
ATOM 577 C CA . LYS A 1 74 ? 3.314 -8.844 -18.172 1 97.88 74 LYS A CA 1
ATOM 578 C C . LYS A 1 74 ? 2.322 -7.832 -17.594 1 97.88 74 LYS A C 1
ATOM 580 O O . LYS A 1 74 ? 2.715 -6.75 -17.156 1 97.88 74 LYS A O 1
ATOM 585 N N . GLU A 1 75 ? 1.094 -8.141 -17.484 1 96 75 GLU A N 1
ATOM 586 C CA . GLU A 1 75 ? 0.036 -7.203 -17.125 1 96 75 GLU A CA 1
ATOM 587 C C . GLU A 1 75 ? -0.058 -7.031 -15.617 1 96 75 GLU A C 1
ATOM 589 O O . GLU A 1 75 ? 0.031 -5.914 -15.109 1 96 75 GLU A O 1
ATOM 594 N N . PHE A 1 76 ? -0.221 -8.172 -14.977 1 97.25 76 PHE A N 1
ATOM 595 C CA . PHE A 1 76 ? -0.404 -8.109 -13.531 1 97.25 76 PHE A CA 1
ATOM 596 C C . PHE A 1 76 ? 0.819 -7.5 -12.859 1 97.25 76 PHE A C 1
ATOM 598 O O . PHE A 1 76 ? 0.69 -6.605 -12.023 1 97.25 76 PHE A O 1
ATOM 605 N N . TRP A 1 77 ? 2.006 -7.988 -13.219 1 98.38 77 TRP A N 1
ATOM 606 C CA . TRP A 1 77 ? 3.268 -7.547 -12.633 1 98.38 77 TRP A CA 1
ATOM 607 C C . TRP A 1 77 ? 3.455 -6.043 -12.812 1 98.38 77 TRP A C 1
ATOM 609 O O . TRP A 1 77 ? 3.836 -5.34 -11.875 1 98.38 77 TRP A O 1
ATOM 619 N N . ALA A 1 78 ? 3.135 -5.535 -13.953 1 96.56 78 ALA A N 1
ATOM 620 C CA . ALA A 1 78 ? 3.316 -4.121 -14.273 1 96.56 78 ALA A CA 1
ATOM 621 C C . ALA A 1 78 ? 2.365 -3.248 -13.461 1 96.56 78 ALA A C 1
ATOM 623 O O . ALA A 1 78 ? 2.711 -2.129 -13.078 1 96.56 78 ALA A O 1
ATOM 624 N N . GLU A 1 79 ? 1.271 -3.756 -13.227 1 93.56 79 GLU A N 1
ATOM 625 C CA . GLU A 1 79 ? 0.289 -3.008 -12.445 1 93.56 79 GLU A CA 1
ATOM 626 C C . GLU A 1 79 ? 0.719 -2.885 -10.984 1 93.56 79 GLU A C 1
ATOM 628 O O . GLU A 1 79 ? 0.502 -1.85 -10.359 1 93.56 79 GLU A O 1
ATOM 633 N N . VAL A 1 80 ? 1.244 -3.904 -10.523 1 96.12 80 VAL A N 1
ATOM 634 C CA . VAL A 1 80 ? 1.576 -3.959 -9.102 1 96.12 80 VAL A CA 1
ATOM 635 C C . VAL A 1 80 ? 2.971 -3.377 -8.875 1 96.12 80 VAL A C 1
ATOM 637 O O . VAL A 1 80 ? 3.182 -2.604 -7.941 1 96.12 80 VAL A O 1
ATOM 640 N N . PHE A 1 81 ? 3.887 -3.729 -9.734 1 96.44 81 PHE A N 1
ATOM 641 C CA . PHE A 1 81 ? 5.289 -3.42 -9.484 1 96.44 81 PHE A CA 1
ATOM 642 C C . PHE A 1 81 ? 5.816 -2.412 -10.5 1 96.44 81 PHE A C 1
ATOM 644 O O . PHE A 1 81 ? 7.008 -2.096 -10.5 1 96.44 81 PHE A O 1
ATOM 651 N N . ARG A 1 82 ? 5.043 -1.929 -11.391 1 94.44 82 ARG A N 1
ATOM 652 C CA . ARG A 1 82 ? 5.25 -0.768 -12.258 1 94.44 82 ARG A CA 1
ATOM 653 C C . ARG A 1 82 ? 6.117 -1.126 -13.461 1 94.44 82 ARG A C 1
ATOM 655 O O . ARG A 1 82 ? 6.441 -0.261 -14.273 1 94.44 82 ARG A O 1
ATOM 662 N N . LYS A 1 83 ? 6.492 -2.312 -13.656 1 96.5 83 LYS A N 1
ATOM 663 C CA . LYS A 1 83 ? 7.117 -2.844 -14.859 1 96.5 83 LYS A CA 1
ATOM 664 C C . LYS A 1 83 ? 6.879 -4.344 -14.992 1 96.5 83 LYS A C 1
ATOM 666 O O . LYS A 1 83 ? 6.605 -5.023 -13.992 1 96.5 83 LYS A O 1
ATOM 671 N N . SER A 1 84 ? 7.074 -4.859 -16.25 1 97.94 84 SER A N 1
ATOM 672 C CA . SER A 1 84 ? 6.902 -6.293 -16.469 1 97.94 84 SER A CA 1
ATOM 673 C C . SER A 1 84 ? 8.141 -7.07 -16.047 1 97.94 84 SER A C 1
ATOM 675 O O . SER A 1 84 ? 9.203 -6.484 -15.828 1 97.94 84 SER A O 1
ATOM 677 N N . VAL A 1 85 ? 7.918 -8.352 -15.898 1 98.69 85 VAL A N 1
ATOM 678 C CA . VAL A 1 85 ? 9.039 -9.258 -15.648 1 98.69 85 VAL A CA 1
ATOM 679 C C . VAL A 1 85 ? 9.992 -9.234 -16.828 1 98.69 85 VAL A C 1
ATOM 681 O O . VAL A 1 85 ? 9.562 -9.172 -17.984 1 98.69 85 VAL A O 1
ATOM 684 N N . ASP A 1 86 ? 11.273 -9.281 -16.547 1 98.62 86 ASP A N 1
ATOM 685 C CA . ASP A 1 86 ? 12.281 -9.188 -17.594 1 98.62 86 ASP A CA 1
ATOM 686 C C . ASP A 1 86 ? 12.469 -10.531 -18.297 1 98.62 86 ASP A C 1
ATOM 688 O O . ASP A 1 86 ? 12.695 -10.578 -19.516 1 98.62 86 ASP A O 1
ATOM 692 N N . ASN A 1 87 ? 12.461 -11.609 -17.531 1 98.5 87 ASN A N 1
ATOM 693 C CA . ASN A 1 87 ? 12.711 -12.93 -18.078 1 98.5 87 ASN A CA 1
ATOM 694 C C . ASN A 1 87 ? 11.82 -13.984 -17.422 1 98.5 87 ASN A C 1
ATOM 696 O O . ASN A 1 87 ? 11.656 -13.992 -16.203 1 98.5 87 ASN A O 1
ATOM 700 N N . LEU A 1 88 ? 11.227 -14.82 -18.234 1 98.69 88 LEU A N 1
ATOM 701 C CA . LEU A 1 88 ? 10.445 -15.969 -17.781 1 98.69 88 LEU A CA 1
ATOM 702 C C . LEU A 1 88 ? 11.07 -17.281 -18.25 1 98.69 88 LEU A C 1
ATOM 704 O O . LEU A 1 88 ? 11.258 -17.484 -19.453 1 98.69 88 LEU A O 1
ATOM 708 N N . ARG A 1 89 ? 11.398 -18.125 -17.328 1 98.5 89 ARG A N 1
ATOM 709 C CA . ARG A 1 89 ? 11.922 -19.453 -17.641 1 98.5 89 ARG A CA 1
ATOM 710 C C . ARG A 1 89 ? 11.023 -20.547 -17.047 1 98.5 89 ARG A C 1
ATOM 712 O O . ARG A 1 89 ? 10.359 -20.328 -16.047 1 98.5 89 ARG A O 1
ATOM 719 N N . THR A 1 90 ? 11.008 -21.672 -17.688 1 97.75 90 THR A N 1
ATOM 720 C CA . THR A 1 90 ? 10.242 -22.812 -17.203 1 97.75 90 THR A CA 1
ATOM 721 C C . THR A 1 90 ? 10.977 -24.125 -17.469 1 97.75 90 THR A C 1
ATOM 723 O O . THR A 1 90 ? 11.789 -24.203 -18.391 1 97.75 90 THR A O 1
ATOM 726 N N . ASN A 1 91 ? 10.742 -25.094 -16.609 1 96 91 ASN A N 1
ATOM 727 C CA . ASN A 1 91 ? 11.25 -26.438 -16.859 1 96 91 ASN A CA 1
ATOM 728 C C . ASN A 1 91 ? 10.203 -27.312 -17.547 1 96 91 ASN A C 1
ATOM 730 O O . ASN A 1 91 ? 10.438 -28.5 -17.781 1 96 91 ASN A O 1
ATOM 734 N N . HIS A 1 92 ? 9.086 -26.859 -17.812 1 93.56 92 HIS A N 1
ATOM 735 C CA . HIS A 1 92 ? 7.965 -27.5 -18.484 1 93.56 92 HIS A CA 1
ATOM 736 C C . HIS A 1 92 ? 7.395 -28.641 -17.641 1 93.56 92 HIS A C 1
ATOM 738 O O . HIS A 1 92 ? 6.797 -29.578 -18.172 1 93.56 92 HIS A O 1
ATOM 744 N N . ARG A 1 93 ? 7.637 -28.531 -16.438 1 94.5 93 ARG A N 1
ATOM 745 C CA . ARG A 1 93 ? 7.109 -29.5 -15.477 1 94.5 93 ARG A CA 1
ATOM 746 C C . ARG A 1 93 ? 6.461 -28.797 -14.297 1 94.5 93 ARG A C 1
ATOM 748 O O . ARG A 1 93 ? 6.594 -29.234 -13.148 1 94.5 93 ARG A O 1
ATOM 755 N N . GLY A 1 94 ? 5.953 -27.562 -14.539 1 95.5 94 GLY A N 1
ATOM 756 C CA . GLY A 1 94 ? 5.191 -26.875 -13.516 1 95.5 94 GLY A CA 1
ATOM 757 C C . GLY A 1 94 ? 6.035 -25.922 -12.68 1 95.5 94 GLY A C 1
ATOM 758 O O . GLY A 1 94 ? 5.57 -25.406 -11.672 1 95.5 94 GLY A O 1
ATOM 759 N N . THR A 1 95 ? 7.281 -25.781 -13.07 1 98.31 95 THR A N 1
ATOM 760 C CA . THR A 1 95 ? 8.148 -24.828 -12.383 1 98.31 95 THR A CA 1
ATOM 761 C C . THR A 1 95 ? 8.461 -23.641 -13.281 1 98.31 95 THR A C 1
ATOM 763 O O . THR A 1 95 ? 8.836 -23.812 -14.445 1 98.31 95 THR A O 1
ATOM 766 N N . PHE A 1 96 ? 8.25 -22.453 -12.836 1 98.75 96 PHE A N 1
ATOM 767 C CA . PHE A 1 96 ? 8.531 -21.203 -13.539 1 98.75 96 PHE A CA 1
ATOM 768 C C . PHE A 1 96 ? 9.445 -20.312 -12.703 1 98.75 96 PHE A C 1
ATOM 770 O O . PHE A 1 96 ? 9.305 -20.234 -11.484 1 98.75 96 PHE A O 1
ATOM 777 N N . VAL A 1 97 ? 10.383 -19.656 -13.328 1 98.88 97 VAL A N 1
ATOM 778 C CA . VAL A 1 97 ? 11.227 -18.656 -12.688 1 98.88 97 VAL A CA 1
ATOM 779 C C . VAL A 1 97 ? 11.039 -17.312 -13.367 1 98.88 97 VAL A C 1
ATOM 781 O O . VAL A 1 97 ? 11.266 -17.188 -14.578 1 98.88 97 VAL A O 1
ATOM 784 N N . LEU A 1 98 ? 10.516 -16.391 -12.641 1 98.88 98 LEU A N 1
ATOM 785 C CA . LEU A 1 98 ? 10.32 -15.016 -13.094 1 98.88 98 LEU A CA 1
ATOM 786 C C . LEU A 1 98 ? 11.445 -14.109 -12.602 1 98.88 98 LEU A C 1
ATOM 788 O O . LEU A 1 98 ? 11.617 -13.922 -11.391 1 98.88 98 LEU A O 1
ATOM 792 N N . ARG A 1 99 ? 12.188 -13.523 -13.555 1 98.81 99 ARG A N 1
ATOM 793 C CA . ARG A 1 99 ? 13.297 -12.664 -13.172 1 98.81 99 ARG A CA 1
ATOM 794 C C . ARG A 1 99 ? 12.961 -11.195 -13.391 1 98.81 99 ARG A C 1
ATOM 796 O O . ARG A 1 99 ? 12.57 -10.805 -14.492 1 98.81 99 ARG A O 1
ATOM 803 N N . ASP A 1 100 ? 13.031 -10.438 -12.367 1 98.62 100 ASP A N 1
ATOM 804 C CA . ASP A 1 100 ? 12.977 -8.984 -12.414 1 98.62 100 ASP A CA 1
ATOM 805 C C . ASP A 1 100 ? 14.312 -8.367 -12.016 1 98.62 100 ASP A C 1
ATOM 807 O O . ASP A 1 100 ? 14.695 -8.391 -10.844 1 98.62 100 ASP A O 1
ATOM 811 N N . THR A 1 101 ? 15.016 -7.73 -12.922 1 97.81 101 THR A N 1
ATOM 812 C CA . THR A 1 101 ? 16.391 -7.309 -12.719 1 97.81 101 THR A CA 1
ATOM 813 C C . THR A 1 101 ? 16.453 -6.008 -11.922 1 97.81 101 THR A C 1
ATOM 815 O O . THR A 1 101 ? 17.5 -5.633 -11.406 1 97.81 101 THR A O 1
ATOM 818 N N . GLN A 1 102 ? 15.453 -5.262 -11.93 1 96.81 102 GLN A N 1
ATOM 819 C CA . GLN A 1 102 ? 15.312 -4.023 -11.172 1 96.81 102 GLN A CA 1
ATOM 820 C C . GLN A 1 102 ? 14 -4.008 -10.391 1 96.81 102 GLN A C 1
ATOM 822 O O . GLN A 1 102 ? 13.148 -3.143 -10.602 1 96.81 102 GLN A O 1
ATOM 827 N N . PHE A 1 103 ? 13.922 -4.953 -9.523 1 97.5 103 PHE A N 1
ATOM 828 C CA . PHE A 1 103 ? 12.68 -5.086 -8.766 1 97.5 103 PHE A CA 1
ATOM 829 C C . PHE A 1 103 ? 12.461 -3.873 -7.867 1 97.5 103 PHE A C 1
ATOM 831 O O . PHE A 1 103 ? 13.242 -3.619 -6.953 1 97.5 103 PHE A O 1
ATOM 838 N N . ARG A 1 104 ? 11.375 -3.279 -8.008 1 94.69 104 ARG A N 1
ATOM 839 C CA . ARG A 1 104 ? 11.102 -1.944 -7.48 1 94.69 104 ARG A CA 1
ATOM 840 C C . ARG A 1 104 ? 11.109 -1.943 -5.957 1 94.69 104 ARG A C 1
ATOM 842 O O . ARG A 1 104 ? 11.656 -1.033 -5.332 1 94.69 104 ARG A O 1
ATOM 849 N N . TRP A 1 105 ? 10.539 -2.926 -5.328 1 96 105 TRP A N 1
ATOM 850 C CA . TRP A 1 105 ? 10.32 -2.902 -3.887 1 96 105 TRP A CA 1
ATOM 851 C C . TRP A 1 105 ? 11.609 -3.172 -3.131 1 96 105 TRP A C 1
ATOM 853 O O . TRP A 1 105 ? 11.664 -3.045 -1.904 1 96 105 TRP A O 1
ATOM 863 N N . LEU A 1 106 ? 12.727 -3.451 -3.85 1 96.19 106 LEU A N 1
ATOM 864 C CA . LEU A 1 106 ? 14.008 -3.666 -3.191 1 96.19 106 LEU A CA 1
ATOM 865 C C . LEU A 1 106 ? 15.016 -2.604 -3.609 1 96.19 106 LEU A C 1
ATOM 867 O O . LEU A 1 106 ? 16.188 -2.65 -3.201 1 96.19 106 LEU A O 1
ATOM 871 N N . THR A 1 107 ? 14.555 -1.651 -4.383 1 93.62 107 THR A N 1
ATOM 872 C CA . THR A 1 107 ? 15.461 -0.628 -4.898 1 93.62 107 THR A CA 1
ATOM 873 C C . THR A 1 107 ? 16.078 0.17 -3.756 1 93.62 107 THR A C 1
ATOM 875 O O . THR A 1 107 ? 17.297 0.403 -3.742 1 93.62 107 THR A O 1
ATOM 878 N N . ARG A 1 108 ? 15.336 0.577 -2.795 1 90.88 108 ARG A N 1
ATOM 879 C CA . ARG A 1 108 ? 15.836 1.362 -1.675 1 90.88 108 ARG A CA 1
ATOM 880 C C . ARG A 1 108 ? 16.844 0.561 -0.855 1 90.88 108 ARG A C 1
ATOM 882 O O . ARG A 1 108 ? 17.859 1.099 -0.417 1 90.88 108 ARG A O 1
ATOM 889 N N . LEU A 1 109 ? 16.484 -0.665 -0.596 1 91.38 109 LEU A N 1
ATOM 890 C CA . LEU A 1 109 ? 17.406 -1.532 0.125 1 91.38 109 LEU A CA 1
ATOM 891 C C . LEU A 1 109 ? 18.734 -1.671 -0.63 1 91.38 109 LEU A C 1
ATOM 893 O O . LEU A 1 109 ? 19.812 -1.603 -0.03 1 91.38 109 LEU A O 1
ATOM 897 N N . SER A 1 110 ? 18.594 -1.818 -1.942 1 92.75 110 SER A N 1
ATOM 898 C CA . SER A 1 110 ? 19.781 -1.98 -2.793 1 92.75 110 SER A CA 1
ATOM 899 C C . SER A 1 110 ? 20.672 -0.744 -2.748 1 92.75 110 SER A C 1
ATOM 901 O O . SER A 1 110 ? 21.891 -0.854 -2.789 1 92.75 110 SER A O 1
ATOM 903 N N . GLN A 1 111 ? 20.125 0.409 -2.578 1 91.56 111 GLN A N 1
ATOM 904 C CA . GLN A 1 111 ? 20.844 1.678 -2.623 1 91.56 111 GLN A CA 1
ATOM 905 C C . GLN A 1 111 ? 21.234 2.139 -1.222 1 91.56 111 GLN A C 1
ATOM 907 O O . GLN A 1 111 ? 21.828 3.207 -1.056 1 91.56 111 GLN A O 1
ATOM 912 N N . ASN A 1 112 ? 20.922 1.38 -0.22 1 88.62 112 ASN A N 1
ATOM 913 C CA . ASN A 1 112 ? 21.172 1.741 1.171 1 88.62 112 ASN A CA 1
ATOM 914 C C . ASN A 1 112 ? 20.5 3.059 1.538 1 88.62 112 ASN A C 1
ATOM 916 O O . ASN A 1 112 ? 21.109 3.914 2.188 1 88.62 112 ASN A O 1
ATOM 920 N N . GLN A 1 113 ? 19.266 3.189 1.019 1 86.12 113 GLN A N 1
ATOM 921 C CA . GLN A 1 113 ? 18.5 4.418 1.234 1 86.12 113 GLN A CA 1
ATOM 922 C C . GLN A 1 113 ? 17.234 4.148 2.021 1 86.12 113 GLN A C 1
ATOM 924 O O . GLN A 1 113 ? 16.188 4.734 1.737 1 86.12 113 GLN A O 1
ATOM 929 N N . MET A 1 114 ? 17.375 3.27 2.959 1 85.25 114 MET A N 1
ATOM 930 C CA . MET A 1 114 ? 16.203 2.977 3.795 1 85.25 114 MET A CA 1
ATOM 931 C C . MET A 1 114 ? 15.891 4.148 4.715 1 85.25 114 MET A C 1
ATOM 933 O O . MET A 1 114 ? 16.797 4.824 5.203 1 85.25 114 MET A O 1
ATOM 937 N N . PRO A 1 115 ? 14.547 4.375 4.863 1 80.06 115 PRO A N 1
ATOM 938 C CA . PRO A 1 115 ? 14.219 5.465 5.781 1 80.06 115 PRO A CA 1
ATOM 939 C C . PRO A 1 115 ? 14.703 5.207 7.207 1 80.06 115 PRO A C 1
ATOM 941 O O . PRO A 1 115 ? 14.766 4.055 7.641 1 80.06 115 PRO A O 1
ATOM 944 N N . PRO A 1 116 ? 15.094 6.359 7.777 1 74.19 116 PRO A N 1
ATOM 945 C CA . PRO A 1 116 ? 15.531 6.188 9.164 1 74.19 116 PRO A CA 1
ATOM 946 C C . PRO A 1 116 ? 14.414 5.691 10.078 1 74.19 116 PRO A C 1
ATOM 948 O O . PRO A 1 116 ? 13.242 6.023 9.867 1 74.19 116 PRO A O 1
ATOM 951 N N . GLN A 1 117 ? 14.773 4.762 10.891 1 67.25 117 GLN A N 1
ATOM 952 C CA . GLN A 1 117 ? 13.812 4.301 11.891 1 67.25 117 GLN A CA 1
ATOM 953 C C . GLN A 1 117 ? 13.727 5.273 13.062 1 67.25 117 GLN A C 1
ATOM 955 O O . GLN A 1 117 ? 14.734 5.547 13.719 1 67.25 117 GLN A O 1
ATOM 960 N N . VAL A 1 118 ? 12.875 6.23 13.008 1 57.06 118 VAL A N 1
ATOM 961 C CA . VAL A 1 118 ? 12.766 7.234 14.055 1 57.06 118 VAL A CA 1
ATOM 962 C C . VAL A 1 118 ? 12.273 6.586 15.344 1 57.06 118 VAL A C 1
ATOM 964 O O . VAL A 1 118 ? 11.32 5.801 15.328 1 57.06 118 VAL A O 1
ATOM 967 N N . GLY A 1 119 ? 12.852 6.977 16.531 1 54.62 119 GLY A N 1
ATOM 968 C CA . GLY A 1 119 ? 12.406 6.715 17.891 1 54.62 119 GLY A CA 1
ATOM 969 C C . GLY A 1 119 ? 12.867 5.375 18.422 1 54.62 119 GLY A C 1
ATOM 970 O O . GLY A 1 119 ? 12.547 5.008 19.547 1 54.62 119 GLY A O 1
ATOM 971 N N . GLN A 1 120 ? 13.297 4.5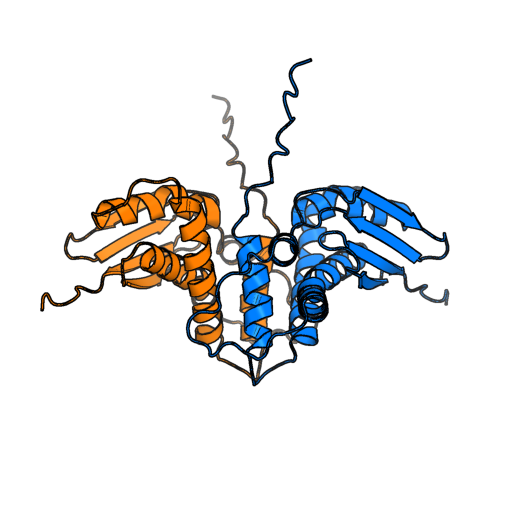08 17.562 1 55.38 120 GLN A N 1
ATOM 972 C CA . GLN A 1 120 ? 13.672 3.23 18.156 1 55.38 120 GLN A CA 1
ATOM 973 C C . GLN A 1 120 ? 15.188 3.025 18.094 1 55.38 120 GLN A C 1
ATOM 975 O O . GLN A 1 120 ? 15.859 3.553 17.203 1 55.38 120 GLN A O 1
ATOM 980 N N . PRO A 1 121 ? 15.617 2.662 19.312 1 54.38 121 PRO A N 1
ATOM 981 C CA . PRO A 1 121 ? 17.031 2.283 19.266 1 54.38 121 PRO A CA 1
ATOM 982 C C . PRO A 1 121 ? 17.375 1.419 18.047 1 54.38 121 PRO A C 1
ATOM 984 O O . PRO A 1 121 ? 16.531 0.63 17.594 1 54.38 121 PRO A O 1
ATOM 987 N N . LEU A 1 122 ? 18.453 1.841 17.391 1 53.59 122 LEU A N 1
ATOM 988 C CA . LEU A 1 122 ? 18.875 1.086 16.219 1 53.59 122 LEU A CA 1
ATOM 989 C C . LEU A 1 122 ? 19.031 -0.395 16.547 1 53.59 122 LEU A C 1
ATOM 991 O O . LEU A 1 122 ? 19.688 -0.754 17.516 1 53.59 122 LEU A O 1
ATOM 995 N N . PRO A 1 123 ? 18.109 -1.146 16.203 1 56.34 123 PRO A N 1
ATOM 996 C CA . PRO A 1 123 ? 18.422 -2.562 16.406 1 56.34 123 PRO A CA 1
ATOM 997 C C . PRO A 1 123 ? 19.797 -2.953 15.852 1 56.34 123 PRO A C 1
ATOM 999 O O . PRO A 1 123 ? 20.391 -2.191 15.094 1 56.34 123 PRO A O 1
ATOM 1002 N N . ALA A 1 124 ? 20.406 -3.975 16.469 1 62.44 124 ALA A N 1
ATOM 1003 C CA . ALA A 1 124 ? 21.594 -4.578 15.883 1 62.44 124 ALA A CA 1
ATOM 1004 C C . ALA A 1 124 ? 21.484 -4.609 14.359 1 62.44 124 ALA A C 1
ATOM 1006 O O . ALA A 1 124 ? 20.391 -4.707 13.805 1 62.44 124 ALA A O 1
ATOM 1007 N N . PRO A 1 125 ? 22.594 -4.352 13.742 1 74.19 125 PRO A N 1
ATOM 1008 C CA . PRO A 1 125 ? 22.625 -4.363 12.281 1 74.19 125 PRO A CA 1
ATOM 1009 C C . PRO A 1 125 ? 22.031 -5.645 11.695 1 74.19 125 PRO A C 1
ATOM 1011 O O . PRO A 1 125 ? 22.438 -6.746 12.07 1 74.19 125 PRO A O 1
ATOM 1014 N N . ILE A 1 126 ? 20.969 -5.586 11.102 1 82.88 126 ILE A N 1
ATOM 1015 C CA . ILE A 1 126 ? 20.375 -6.715 10.398 1 82.88 126 ILE A CA 1
ATOM 1016 C C . ILE A 1 126 ? 21.031 -6.871 9.023 1 82.88 126 ILE A C 1
ATOM 1018 O O . ILE A 1 126 ? 21.156 -5.898 8.281 1 82.88 126 ILE A O 1
ATOM 1022 N N . PRO A 1 127 ? 21.531 -8.141 8.766 1 89.12 127 PRO A N 1
ATOM 1023 C CA . PRO A 1 127 ? 22.094 -8.367 7.43 1 89.12 127 PRO A CA 1
ATOM 1024 C C . PRO A 1 127 ? 21.125 -8.008 6.312 1 89.12 127 PRO A C 1
ATOM 1026 O O . PRO A 1 127 ? 19.922 -8.266 6.434 1 89.12 127 PRO A O 1
ATOM 1029 N N . LYS A 1 128 ? 21.703 -7.434 5.344 1 90.25 128 LYS A N 1
ATOM 1030 C CA . LYS A 1 128 ? 20.922 -6.992 4.184 1 90.25 128 LYS A CA 1
ATOM 1031 C C . LYS A 1 128 ? 20.141 -8.148 3.582 1 90.25 128 LYS A C 1
ATOM 1033 O O . LYS A 1 128 ? 18.984 -7.977 3.17 1 90.25 128 LYS A O 1
ATOM 1038 N N . ALA A 1 129 ? 20.75 -9.297 3.572 1 91.56 129 ALA A N 1
ATOM 1039 C CA . ALA A 1 129 ? 20.094 -10.484 3.02 1 91.56 129 ALA A CA 1
ATOM 1040 C C . ALA A 1 129 ? 18.844 -10.852 3.816 1 91.56 129 ALA A C 1
ATOM 1042 O O . ALA A 1 129 ? 17.859 -11.297 3.246 1 91.56 129 ALA A O 1
ATOM 1043 N N . GLU A 1 130 ? 18.938 -10.688 5.062 1 92.88 130 GLU A N 1
ATOM 1044 C CA . GLU A 1 130 ? 17.797 -10.977 5.93 1 92.88 130 GLU A CA 1
ATOM 1045 C C . GLU A 1 130 ? 16.672 -9.977 5.715 1 92.88 130 GLU A C 1
ATOM 1047 O O . GLU A 1 130 ? 15.5 -10.359 5.66 1 92.88 130 GLU A O 1
ATOM 1052 N N . LEU A 1 131 ? 17.031 -8.773 5.609 1 93.06 131 LEU A N 1
ATOM 1053 C CA . LEU A 1 131 ? 16.031 -7.742 5.336 1 93.06 131 LEU A CA 1
ATOM 1054 C C . LEU A 1 131 ? 15.344 -7.992 3.998 1 93.06 131 LEU A C 1
ATOM 1056 O O . LEU A 1 131 ? 14.125 -7.875 3.895 1 93.06 131 LEU A O 1
ATOM 1060 N N . ALA A 1 132 ? 16.156 -8.359 3.064 1 96.06 132 ALA A N 1
ATOM 1061 C CA . ALA A 1 132 ? 15.609 -8.656 1.742 1 96.06 132 ALA A CA 1
ATOM 1062 C C . ALA A 1 132 ? 14.586 -9.781 1.812 1 96.06 132 ALA A C 1
ATOM 1064 O O . ALA A 1 132 ? 13.531 -9.719 1.177 1 96.06 132 ALA A O 1
ATOM 1065 N N . ALA A 1 133 ? 14.945 -10.766 2.576 1 96.69 133 ALA A N 1
ATOM 1066 C CA . ALA A 1 133 ? 14.039 -11.898 2.732 1 96.69 133 ALA A CA 1
ATOM 1067 C C . ALA A 1 133 ? 12.703 -11.469 3.334 1 96.69 133 ALA A C 1
ATOM 1069 O O . ALA A 1 133 ? 11.648 -11.93 2.906 1 96.69 133 ALA A O 1
ATOM 1070 N N . ASP A 1 134 ? 12.727 -10.578 4.285 1 96.38 134 ASP A N 1
ATOM 1071 C CA . ASP A 1 134 ? 11.516 -10.062 4.914 1 96.38 134 ASP A CA 1
ATOM 1072 C C . ASP A 1 134 ? 10.688 -9.25 3.92 1 96.38 134 ASP A C 1
ATOM 1074 O O . ASP A 1 134 ? 9.461 -9.383 3.863 1 96.38 134 ASP A O 1
ATOM 1078 N N . TYR A 1 135 ? 11.359 -8.484 3.096 1 97.38 135 TYR A N 1
ATOM 1079 C CA . TYR A 1 135 ? 10.68 -7.605 2.154 1 97.38 135 TYR A CA 1
ATOM 1080 C C . TYR A 1 135 ? 10.062 -8.398 1.009 1 97.38 135 TYR A C 1
ATOM 1082 O O . TYR A 1 135 ? 9.164 -7.918 0.318 1 97.38 135 TYR A O 1
ATOM 1090 N N . LEU A 1 136 ? 10.492 -9.602 0.808 1 98.56 136 LEU A N 1
ATOM 1091 C CA . LEU A 1 136 ? 10.031 -10.383 -0.336 1 98.56 136 LEU A CA 1
ATOM 1092 C C . LEU A 1 136 ? 8.836 -11.242 0.038 1 98.56 136 LEU A C 1
ATOM 1094 O O . LEU A 1 136 ? 8.172 -11.812 -0.835 1 98.56 136 LEU A O 1
ATOM 1098 N N . VAL A 1 137 ? 8.477 -11.242 1.316 1 98.62 137 VAL A N 1
ATOM 1099 C CA . VAL A 1 137 ? 7.344 -12.047 1.759 1 98.62 137 VAL A CA 1
ATOM 1100 C C . VAL A 1 137 ? 6.059 -11.539 1.111 1 98.62 137 VAL A C 1
ATOM 1102 O O . VAL A 1 137 ? 5.289 -12.312 0.539 1 98.62 137 VAL A O 1
ATOM 1105 N N . LEU A 1 138 ? 5.875 -10.273 1.133 1 98.62 138 LEU A N 1
ATOM 1106 C CA . LEU A 1 138 ? 4.629 -9.68 0.666 1 98.62 138 LEU A CA 1
ATOM 1107 C C . LEU A 1 138 ? 4.48 -9.844 -0.843 1 98.62 138 LEU A C 1
ATOM 1109 O O . LEU A 1 138 ? 3.449 -10.328 -1.32 1 98.62 138 LEU A O 1
ATOM 1113 N N . PRO A 1 139 ? 5.461 -9.539 -1.648 1 98.75 139 PRO A N 1
ATOM 1114 C CA . PRO A 1 139 ? 5.273 -9.727 -3.088 1 98.75 139 PRO A CA 1
ATOM 1115 C C . PRO A 1 139 ? 5.07 -11.195 -3.467 1 98.75 139 PRO A C 1
ATOM 1117 O O . PRO A 1 139 ? 4.301 -11.5 -4.379 1 98.75 139 PRO A O 1
ATOM 1120 N N . CYS A 1 140 ? 5.758 -12.102 -2.83 1 98.88 140 CYS A N 1
ATOM 1121 C CA . CYS A 1 140 ? 5.523 -13.516 -3.092 1 98.88 140 CYS A CA 1
ATOM 1122 C C . CYS A 1 140 ? 4.078 -13.891 -2.797 1 98.88 140 CYS A C 1
ATOM 1124 O O . CYS A 1 140 ? 3.443 -14.602 -3.58 1 98.88 140 CYS A O 1
ATOM 1126 N N . ALA A 1 141 ? 3.598 -13.391 -1.709 1 98.81 141 ALA A N 1
ATOM 1127 C CA . ALA A 1 141 ? 2.227 -13.703 -1.313 1 98.81 141 ALA A CA 1
ATOM 1128 C C . ALA A 1 141 ? 1.225 -13.094 -2.291 1 98.81 141 ALA A C 1
ATOM 1130 O O . ALA A 1 141 ? 0.208 -13.719 -2.613 1 98.81 141 ALA A O 1
ATOM 1131 N N . ILE A 1 142 ? 1.481 -11.898 -2.723 1 98.69 142 ILE A N 1
ATOM 1132 C CA . ILE A 1 142 ? 0.609 -11.242 -3.689 1 98.69 142 ILE A CA 1
ATOM 1133 C C . ILE A 1 142 ? 0.545 -12.07 -4.973 1 98.69 142 ILE A C 1
ATOM 1135 O O . ILE A 1 142 ? -0.542 -12.344 -5.488 1 98.69 142 ILE A O 1
ATOM 1139 N N . VAL A 1 143 ? 1.675 -12.508 -5.457 1 98.88 143 VAL A N 1
ATOM 1140 C CA . VAL A 1 143 ? 1.732 -13.297 -6.688 1 98.88 143 VAL A CA 1
ATOM 1141 C C . VAL A 1 143 ? 1.022 -14.633 -6.477 1 98.88 143 VAL A C 1
ATOM 1143 O O . VAL A 1 143 ? 0.255 -15.078 -7.332 1 98.88 143 VAL A O 1
ATOM 1146 N N . ARG A 1 144 ? 1.275 -15.25 -5.387 1 98.75 144 ARG A N 1
ATOM 1147 C CA . ARG A 1 144 ? 0.625 -16.516 -5.078 1 98.75 144 ARG A CA 1
ATOM 1148 C C . ARG A 1 144 ? -0.892 -16.359 -5.051 1 98.75 144 ARG A C 1
ATOM 1150 O O . ARG A 1 144 ? -1.617 -17.203 -5.582 1 98.75 144 ARG A O 1
ATOM 1157 N N . GLY A 1 145 ? -1.339 -15.281 -4.398 1 98.19 145 GLY A N 1
ATOM 1158 C CA . GLY A 1 145 ? -2.768 -15.008 -4.375 1 98.19 145 GLY A CA 1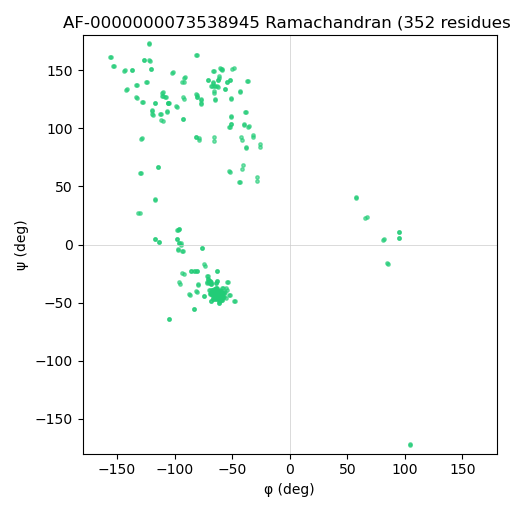
ATOM 1159 C C . GLY A 1 145 ? -3.355 -14.781 -5.754 1 98.19 145 GLY A C 1
ATOM 1160 O O . GLY A 1 145 ? -4.457 -15.25 -6.051 1 98.19 145 GLY A O 1
ATOM 1161 N N . ALA A 1 146 ? -2.65 -14.055 -6.523 1 98.31 146 ALA A N 1
ATOM 1162 C CA . ALA A 1 146 ? -3.104 -13.805 -7.887 1 98.31 146 ALA A CA 1
ATOM 1163 C C . ALA A 1 146 ? -3.221 -15.109 -8.68 1 98.31 146 ALA A C 1
ATOM 1165 O O . ALA A 1 146 ? -4.211 -15.328 -9.375 1 98.31 146 ALA A O 1
ATOM 1166 N N . LEU A 1 147 ? -2.238 -15.984 -8.562 1 98.25 147 LEU A N 1
ATOM 1167 C CA . LEU A 1 147 ? -2.256 -17.281 -9.234 1 98.25 147 LEU A CA 1
ATOM 1168 C C . LEU A 1 147 ? -3.447 -18.109 -8.773 1 98.25 147 LEU A C 1
ATOM 1170 O O . LEU A 1 147 ? -4.156 -18.703 -9.602 1 98.25 147 LEU A O 1
ATOM 1174 N N . ALA A 1 148 ? -3.658 -18.125 -7.508 1 97.19 148 ALA A N 1
ATOM 1175 C CA . ALA A 1 148 ? -4.801 -18.859 -6.961 1 97.19 148 ALA A CA 1
ATOM 1176 C C . ALA A 1 148 ? -6.113 -18.312 -7.516 1 97.19 148 ALA A C 1
ATOM 1178 O O . ALA A 1 148 ? -7.023 -19.094 -7.84 1 97.19 148 ALA A O 1
ATOM 1179 N N . GLY A 1 149 ? -6.16 -17 -7.641 1 95.75 149 GLY A N 1
ATOM 1180 C CA . GLY A 1 149 ? -7.344 -16.375 -8.195 1 95.75 149 GLY A CA 1
ATOM 1181 C C . GLY A 1 149 ? -7.609 -16.766 -9.641 1 95.75 149 GLY A C 1
ATOM 1182 O O . GLY A 1 149 ? -8.742 -16.672 -10.117 1 95.75 149 GLY A O 1
ATOM 1183 N N . LEU A 1 150 ? -6.633 -17.172 -10.312 1 96 150 LEU A N 1
ATOM 1184 C CA . LEU A 1 150 ? -6.754 -17.609 -11.703 1 96 150 LEU A CA 1
ATOM 1185 C C . LEU A 1 150 ? -6.852 -19.125 -11.797 1 96 150 LEU A C 1
ATOM 1187 O O . LEU A 1 150 ? -6.773 -19.688 -12.891 1 96 150 LEU A O 1
ATOM 1191 N N . GLY A 1 151 ? -6.91 -19.75 -10.617 1 94 151 GLY A N 1
ATOM 1192 C CA . GLY A 1 151 ? -7.16 -21.188 -10.586 1 94 151 GLY A CA 1
ATOM 1193 C C . GLY A 1 151 ? -5.891 -22.016 -10.523 1 94 151 GLY A C 1
ATOM 1194 O O . GLY A 1 151 ? -5.926 -23.234 -10.703 1 94 151 GLY A O 1
ATOM 1195 N N . LEU A 1 152 ? -4.773 -21.422 -10.289 1 96.25 152 LEU A N 1
ATOM 1196 C CA . LEU A 1 152 ? -3.504 -22.141 -10.219 1 96.25 152 LEU A CA 1
ATOM 1197 C C . LEU A 1 152 ? -2.963 -22.141 -8.797 1 96.25 152 LEU A C 1
ATOM 1199 O O . LEU A 1 152 ? -2.506 -21.125 -8.297 1 96.25 152 LEU A O 1
ATOM 1203 N N . GLU A 1 153 ? -3.035 -23.266 -8.141 1 97.19 153 GLU A N 1
ATOM 1204 C CA . GLU A 1 153 ? -2.41 -23.422 -6.828 1 97.19 153 GLU A CA 1
ATOM 1205 C C . GLU A 1 153 ? -0.901 -23.609 -6.953 1 97.19 153 GLU A C 1
ATOM 1207 O O . GLU A 1 153 ? -0.437 -24.5 -7.68 1 97.19 153 GLU A O 1
ATOM 1212 N N . ALA A 1 154 ? -0.163 -22.766 -6.289 1 98.44 154 ALA A N 1
ATOM 1213 C CA . ALA A 1 154 ? 1.289 -22.797 -6.449 1 98.44 154 ALA A CA 1
ATOM 1214 C C . ALA A 1 154 ? 1.989 -22.281 -5.195 1 98.44 154 ALA A C 1
ATOM 1216 O O . ALA A 1 154 ? 1.38 -21.594 -4.375 1 98.44 154 ALA A O 1
ATOM 1217 N N . SER A 1 155 ? 3.197 -22.734 -4.992 1 98.56 155 SER A N 1
ATOM 1218 C CA . SER A 1 155 ? 4.098 -22.047 -4.078 1 98.56 155 SER A CA 1
ATOM 1219 C C . SER A 1 155 ? 4.945 -21 -4.809 1 98.56 155 SER A C 1
ATOM 1221 O O . SER A 1 155 ? 5.277 -21.188 -5.984 1 98.56 155 SER A O 1
ATOM 1223 N N . VAL A 1 156 ? 5.199 -19.922 -4.152 1 98.88 156 VAL A N 1
ATOM 1224 C CA . VAL A 1 156 ? 6.039 -18.859 -4.707 1 98.88 156 VAL A CA 1
ATOM 1225 C C . VAL A 1 156 ? 7.141 -18.5 -3.713 1 98.88 156 VAL A C 1
ATOM 1227 O O . VAL A 1 156 ? 6.863 -18.172 -2.559 1 98.88 156 VAL A O 1
ATOM 1230 N N . THR A 1 157 ? 8.383 -18.594 -4.098 1 98.62 157 THR A N 1
ATOM 1231 C CA . THR A 1 157 ? 9.547 -18.172 -3.32 1 98.62 157 THR A CA 1
ATOM 1232 C C . THR A 1 157 ? 10.422 -17.219 -4.125 1 98.62 157 THR A C 1
ATOM 1234 O O . THR A 1 157 ? 10.273 -17.109 -5.344 1 98.62 157 THR A O 1
ATOM 1237 N N . ALA A 1 158 ? 11.234 -16.453 -3.389 1 98.56 158 ALA A N 1
ATOM 1238 C CA . ALA A 1 158 ? 12.055 -15.461 -4.082 1 98.56 158 ALA A CA 1
ATOM 1239 C C . ALA A 1 158 ? 13.477 -15.445 -3.525 1 98.56 158 ALA A C 1
ATOM 1241 O O . ALA A 1 158 ? 13.688 -15.727 -2.344 1 98.56 158 ALA A O 1
ATOM 1242 N N . ASP A 1 159 ? 14.406 -15.102 -4.41 1 96.94 159 ASP A N 1
ATOM 1243 C CA . ASP A 1 159 ? 15.82 -14.984 -4.074 1 96.94 159 ASP A CA 1
ATOM 1244 C C . ASP A 1 159 ? 16.406 -13.688 -4.629 1 96.94 159 ASP A C 1
ATOM 1246 O O . ASP A 1 159 ? 16.219 -13.367 -5.801 1 96.94 159 ASP A O 1
ATOM 1250 N N . ALA A 1 160 ? 17.031 -12.938 -3.711 1 96.12 160 ALA A N 1
ATOM 1251 C CA . ALA A 1 160 ? 17.688 -11.688 -4.09 1 96.12 160 ALA A CA 1
ATOM 1252 C C . ALA A 1 160 ? 19.203 -11.773 -3.902 1 96.12 160 ALA A C 1
ATOM 1254 O O . ALA A 1 160 ? 19.781 -10.992 -3.15 1 96.12 160 ALA A O 1
ATOM 1255 N N . THR A 1 161 ? 19.891 -12.594 -4.66 1 91 161 THR A N 1
ATOM 1256 C CA . THR A 1 161 ? 21.328 -12.789 -4.531 1 91 161 THR A CA 1
ATOM 1257 C C . THR A 1 161 ? 22.078 -11.555 -5.031 1 91 161 THR A C 1
ATOM 1259 O O . THR A 1 161 ? 23.156 -11.242 -4.531 1 91 161 THR A O 1
ATOM 1262 N N . SER A 1 162 ? 21.578 -10.805 -5.977 1 93.88 162 SER A N 1
ATOM 1263 C CA . SER A 1 162 ? 22.156 -9.586 -6.52 1 93.88 162 SER A CA 1
ATOM 1264 C C . SER A 1 162 ? 21.156 -8.445 -6.527 1 93.88 162 SER A C 1
ATOM 1266 O O . SER A 1 162 ? 20.516 -8.172 -7.547 1 93.88 162 SER A O 1
ATOM 1268 N N . LEU A 1 163 ? 21.172 -7.707 -5.465 1 93.69 163 LEU A N 1
ATOM 1269 C CA . LEU A 1 163 ? 20.203 -6.621 -5.316 1 93.69 163 LEU A CA 1
ATOM 1270 C C . LEU A 1 163 ? 20.438 -5.539 -6.359 1 93.69 163 LEU A C 1
ATOM 1272 O O . LEU A 1 163 ? 21.594 -5.207 -6.668 1 93.69 163 LEU A O 1
ATOM 1276 N N . PRO A 1 164 ? 19.297 -5.055 -6.977 1 96.06 164 PRO A N 1
ATOM 1277 C CA . PRO A 1 164 ? 17.875 -5.223 -6.672 1 96.06 164 PRO A CA 1
ATOM 1278 C C . PRO A 1 164 ? 17.219 -6.312 -7.52 1 96.06 164 PRO A C 1
ATOM 1280 O O . PRO A 1 164 ? 15.984 -6.426 -7.539 1 96.06 164 PRO A O 1
ATOM 1283 N N . GLN A 1 165 ? 18.062 -7.086 -8.18 1 98 165 GLN A N 1
ATOM 1284 C CA . GLN A 1 165 ? 17.531 -8.188 -8.984 1 98 165 GLN A CA 1
ATOM 1285 C C . GLN A 1 165 ? 16.922 -9.266 -8.094 1 98 165 GLN A C 1
ATOM 1287 O O . GLN A 1 165 ? 17.484 -9.625 -7.066 1 98 165 GLN A O 1
ATOM 1292 N N . VAL A 1 166 ? 15.719 -9.773 -8.5 1 98.69 166 VAL A N 1
ATOM 1293 C CA . VAL A 1 166 ? 15.062 -10.844 -7.766 1 98.69 166 VAL A CA 1
ATOM 1294 C C . VAL A 1 166 ? 14.578 -11.922 -8.734 1 98.69 166 VAL A C 1
ATOM 1296 O O . VAL A 1 166 ? 14.047 -11.609 -9.805 1 98.69 166 VAL A O 1
ATOM 1299 N N . ASP A 1 167 ? 14.781 -13.172 -8.367 1 98.81 167 ASP A N 1
ATOM 1300 C CA . ASP A 1 167 ? 14.195 -14.32 -9.055 1 98.81 167 ASP A CA 1
ATOM 1301 C C . ASP A 1 167 ? 13.07 -14.938 -8.234 1 98.81 167 ASP A C 1
ATOM 1303 O O . ASP A 1 167 ? 13.305 -15.461 -7.145 1 98.81 167 ASP A O 1
ATOM 1307 N N . PHE A 1 168 ? 11.852 -14.852 -8.766 1 98.88 168 PHE A N 1
ATOM 1308 C CA . PHE A 1 168 ? 10.703 -15.508 -8.148 1 98.88 168 PHE A CA 1
ATOM 1309 C C . PHE A 1 168 ? 10.508 -16.906 -8.727 1 98.88 168 PHE A C 1
ATOM 1311 O O . PHE A 1 168 ? 10.406 -17.078 -9.938 1 98.88 168 PHE A O 1
ATOM 1318 N N . THR A 1 169 ? 10.461 -17.891 -7.875 1 98.88 169 THR A N 1
ATOM 1319 C CA . THR A 1 169 ? 10.234 -19.266 -8.297 1 98.88 169 THR A CA 1
ATOM 1320 C C . THR A 1 169 ? 8.812 -19.703 -7.973 1 98.88 169 THR A C 1
ATOM 1322 O O . THR A 1 169 ? 8.391 -19.656 -6.812 1 98.88 169 THR A O 1
ATOM 1325 N N . VAL A 1 170 ? 8.109 -20.094 -8.969 1 98.81 170 VAL A N 1
ATOM 1326 C CA . VAL A 1 170 ? 6.742 -20.594 -8.844 1 98.81 170 VAL A CA 1
ATOM 1327 C C . VAL A 1 170 ? 6.715 -22.094 -9.086 1 98.81 170 VAL A C 1
ATOM 1329 O O . VAL A 1 170 ? 7.203 -22.578 -10.117 1 98.81 170 VAL A O 1
ATOM 1332 N N . VAL A 1 171 ? 6.152 -22.844 -8.156 1 98.69 171 VAL A N 1
ATOM 1333 C CA . VAL A 1 171 ? 5.961 -24.281 -8.312 1 98.69 171 VAL A CA 1
ATOM 1334 C C . VAL A 1 171 ? 4.473 -24.625 -8.25 1 98.69 171 VAL A C 1
ATOM 1336 O O . VAL A 1 171 ? 3.844 -24.5 -7.199 1 98.69 171 VAL A O 1
ATOM 1339 N N . VAL A 1 172 ? 3.947 -25.047 -9.375 1 97.62 172 VAL A N 1
ATOM 1340 C CA . VAL A 1 172 ? 2.521 -25.328 -9.492 1 97.62 172 VAL A CA 1
ATOM 1341 C C . VAL A 1 172 ? 2.225 -26.719 -8.906 1 97.62 172 VAL A C 1
ATOM 1343 O O . VAL A 1 172 ? 2.945 -27.672 -9.188 1 97.62 172 VAL A O 1
ATOM 1346 N N . ARG A 1 173 ? 1.228 -26.688 -8.023 1 91.81 173 ARG A N 1
ATOM 1347 C CA . ARG A 1 173 ? 0.815 -27.969 -7.449 1 91.81 173 ARG A CA 1
ATOM 1348 C C . ARG A 1 173 ? -0.027 -28.766 -8.438 1 91.81 173 ARG A C 1
ATOM 1350 O O . ARG A 1 173 ? -0.954 -28.234 -9.047 1 91.81 173 ARG A O 1
ATOM 1357 N N . GLN A 1 174 ? 0.398 -29.984 -8.805 1 77.56 174 GLN A N 1
ATOM 1358 C CA . GLN A 1 174 ? -0.308 -30.875 -9.719 1 77.56 174 GLN A CA 1
ATOM 1359 C C . GLN A 1 174 ? -1.411 -31.641 -9 1 77.56 174 GLN A C 1
ATOM 1361 O O . GLN A 1 174 ? -1.244 -32.062 -7.848 1 77.56 174 GLN A O 1
ATOM 1366 N N . VAL A 1 175 ? -2.678 -31.078 -9.023 1 60.94 175 VAL A N 1
ATOM 1367 C CA . VAL A 1 175 ? -3.754 -31.891 -8.461 1 60.94 175 VAL A CA 1
ATOM 1368 C C . VAL A 1 175 ? -3.732 -33.281 -9.086 1 60.94 175 VAL A C 1
ATOM 1370 O O . VAL A 1 175 ? -3.607 -33.406 -10.305 1 60.94 175 VAL A O 1
ATOM 1373 N N . ALA A 1 176 ? -3.227 -34.219 -8.305 1 52.09 176 ALA A N 1
ATOM 1374 C CA . ALA A 1 176 ? -3.301 -35.625 -8.75 1 52.09 176 ALA A CA 1
ATOM 1375 C C . ALA A 1 176 ? -4.641 -35.906 -9.414 1 52.09 176 ALA A C 1
ATOM 1377 O O . ALA A 1 176 ? -5.684 -35.438 -8.969 1 52.09 176 ALA A O 1
ATOM 1378 N N . ALA A 1 177 ? -4.633 -35.969 -10.711 1 47.16 177 ALA A N 1
ATOM 1379 C CA . ALA A 1 177 ? -5.789 -36.562 -11.352 1 47.16 177 ALA A CA 1
ATOM 1380 C C . ALA A 1 177 ? -6.395 -37.656 -10.469 1 47.16 177 ALA A C 1
ATOM 1382 O O . ALA A 1 177 ? -5.691 -38.562 -10.023 1 47.16 177 ALA A O 1
ATOM 1383 N N . ARG A 1 178 ? -7.383 -37.219 -9.656 1 38.84 178 ARG A N 1
ATOM 1384 C CA . ARG A 1 178 ? -8.133 -38.406 -9.242 1 38.84 178 ARG A CA 1
ATOM 1385 C C . ARG A 1 178 ? -8.727 -39.125 -10.445 1 38.84 178 ARG A C 1
ATOM 1387 O O . ARG A 1 178 ? -9.102 -38.5 -11.438 1 38.84 178 ARG A O 1
ATOM 1394 N N . MET B 1 1 ? -30.078 16.922 -28.031 1 29.59 1 MET B N 1
ATOM 1395 C CA . MET B 1 1 ? -28.969 17.359 -27.188 1 29.59 1 MET B CA 1
ATOM 1396 C C . MET B 1 1 ? -28.297 16.156 -26.531 1 29.59 1 MET B C 1
ATOM 1398 O O . MET B 1 1 ? -28.922 15.422 -25.766 1 29.59 1 MET B O 1
ATOM 1402 N N . SER B 1 2 ? -27.312 15.469 -27.172 1 31.45 2 SER B N 1
ATOM 1403 C CA . SER B 1 2 ? -26.656 14.18 -27 1 31.45 2 SER B CA 1
ATOM 1404 C C . SER B 1 2 ? -25.859 14.133 -25.703 1 31.45 2 SER B C 1
ATOM 1406 O O . SER B 1 2 ? -25.047 15.023 -25.422 1 31.45 2 SER B O 1
ATOM 1408 N N . ALA B 1 3 ? -26.5 13.648 -24.594 1 31.91 3 ALA B N 1
ATOM 1409 C CA . ALA B 1 3 ? -25.938 13.422 -23.266 1 31.91 3 ALA B CA 1
ATOM 1410 C C . ALA B 1 3 ? -24.562 12.758 -23.359 1 31.91 3 ALA B C 1
ATOM 1412 O O . ALA B 1 3 ? -24.453 11.578 -23.703 1 31.91 3 ALA B O 1
ATOM 1413 N N . THR B 1 4 ? -23.625 13.289 -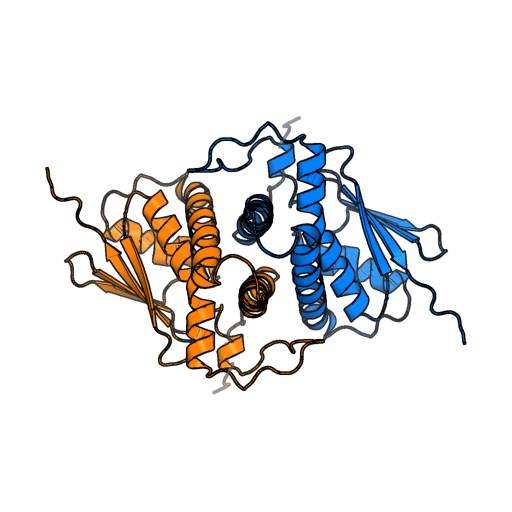24.078 1 33.97 4 THR B N 1
ATOM 1414 C CA . THR B 1 4 ? -22.281 12.719 -24.016 1 33.97 4 THR B CA 1
ATOM 1415 C C . THR B 1 4 ? -21.812 12.594 -22.578 1 33.97 4 THR B C 1
ATOM 1417 O O . THR B 1 4 ? -21.625 13.594 -21.891 1 33.97 4 THR B O 1
ATOM 1420 N N . PRO B 1 5 ? -22.5 11.789 -21.75 1 34.66 5 PRO B N 1
ATOM 1421 C CA . PRO B 1 5 ? -22.094 11.742 -20.344 1 34.66 5 PRO B CA 1
ATOM 1422 C C . PRO B 1 5 ? -20.578 11.711 -20.156 1 34.66 5 PRO B C 1
ATOM 1424 O O . PRO B 1 5 ? -19.891 10.977 -20.859 1 34.66 5 PRO B O 1
ATOM 1427 N N . ALA B 1 6 ? -19.844 12.758 -20.031 1 33.97 6 ALA B N 1
ATOM 1428 C CA . ALA B 1 6 ? -18.484 12.797 -19.516 1 33.97 6 ALA B CA 1
ATOM 1429 C C . ALA B 1 6 ? -18.234 11.664 -18.516 1 33.97 6 ALA B C 1
ATOM 1431 O O . ALA B 1 6 ? -18.766 11.688 -17.406 1 33.97 6 ALA B O 1
ATOM 1432 N N . ALA B 1 7 ? -18.438 10.43 -18.781 1 34.94 7 ALA B N 1
ATOM 1433 C CA . ALA B 1 7 ? -18.188 9.258 -17.938 1 34.94 7 ALA B CA 1
ATOM 1434 C C . ALA B 1 7 ? -16.906 9.414 -17.125 1 34.94 7 ALA B C 1
ATOM 1436 O O . ALA B 1 7 ? -15.852 9.703 -17.672 1 34.94 7 ALA B O 1
ATOM 1437 N N . LYS B 1 8 ? -16.938 10.094 -15.961 1 38.59 8 LYS B N 1
ATOM 1438 C CA . LYS B 1 8 ? -15.93 10.273 -14.914 1 38.59 8 LYS B CA 1
ATOM 1439 C C . LYS B 1 8 ? -14.953 9.102 -14.898 1 38.59 8 LYS B C 1
ATOM 1441 O O . LYS B 1 8 ? -15.344 7.957 -14.656 1 38.59 8 LYS B O 1
ATOM 1446 N N . ARG B 1 9 ? -14.016 9.102 -15.641 1 41.88 9 ARG B N 1
ATOM 1447 C CA . ARG B 1 9 ? -12.961 8.102 -15.688 1 41.88 9 ARG B CA 1
ATOM 1448 C C . ARG B 1 9 ? -12.547 7.664 -14.281 1 41.88 9 ARG B C 1
ATOM 1450 O O . ARG B 1 9 ? -11.93 8.438 -13.547 1 41.88 9 ARG B O 1
ATOM 1457 N N . ALA B 1 10 ? -13.43 7.004 -13.641 1 48.16 10 ALA B N 1
ATOM 1458 C CA . ALA B 1 10 ? -13.109 6.422 -12.336 1 48.16 10 ALA B CA 1
ATOM 1459 C C . ALA B 1 10 ? -11.664 5.938 -12.297 1 48.16 10 ALA B C 1
ATOM 1461 O O . ALA B 1 10 ? -11.203 5.27 -13.227 1 48.16 10 ALA B O 1
ATOM 1462 N N . VAL B 1 11 ? -10.812 6.688 -11.688 1 53.34 11 VAL B N 1
ATOM 1463 C CA . VAL B 1 11 ? -9.43 6.246 -11.523 1 53.34 11 VAL B CA 1
ATOM 1464 C C . VAL B 1 11 ? -9.398 4.754 -11.211 1 53.34 11 VAL B C 1
ATOM 1466 O O . VAL B 1 11 ? -10.086 4.289 -10.297 1 53.34 11 VAL B O 1
ATOM 1469 N N . ALA B 1 12 ? -8.875 4.027 -12.094 1 66.38 12 ALA B N 1
ATOM 1470 C CA . ALA B 1 12 ? -8.75 2.582 -11.938 1 66.38 12 ALA B CA 1
ATOM 1471 C C . ALA B 1 12 ? -8.109 2.227 -10.594 1 66.38 12 ALA B C 1
ATOM 1473 O O . ALA B 1 12 ? -7.152 2.871 -10.164 1 66.38 12 ALA B O 1
ATOM 1474 N N . GLU B 1 13 ? -8.82 1.387 -9.875 1 76.62 13 GLU B N 1
ATOM 1475 C CA . GLU B 1 13 ? -8.266 0.884 -8.625 1 76.62 13 GLU B CA 1
ATOM 1476 C C . GLU B 1 13 ? -6.871 0.299 -8.836 1 76.62 13 GLU B C 1
ATOM 1478 O O . GLU B 1 13 ?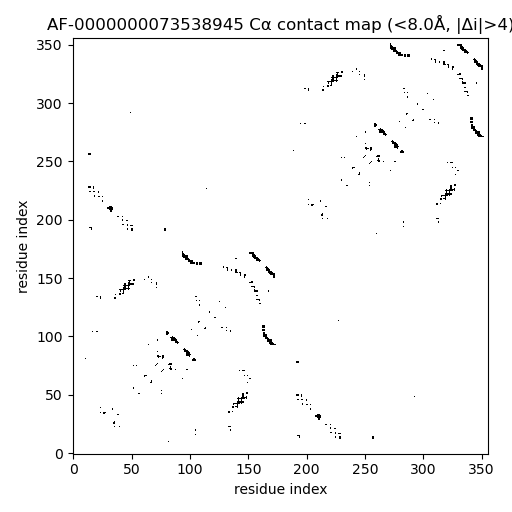 -6.586 -0.274 -9.891 1 76.62 13 GLU B O 1
ATOM 1483 N N . SER B 1 14 ? -6.09 0.595 -7.828 1 86.44 14 SER B N 1
ATOM 1484 C CA . SER B 1 14 ? -4.703 0.143 -7.867 1 86.44 14 SER B CA 1
ATOM 1485 C C . SER B 1 14 ? -4.375 -0.734 -6.664 1 86.44 14 SER B C 1
ATOM 1487 O O . SER B 1 14 ? -5.23 -0.974 -5.812 1 86.44 14 SER B O 1
ATOM 1489 N N . CYS B 1 15 ? -3.207 -1.318 -6.648 1 92.94 15 CYS B N 1
ATOM 1490 C CA . CYS B 1 15 ? -2.734 -2.217 -5.602 1 92.94 15 CYS B CA 1
ATOM 1491 C C . CYS B 1 15 ? -2.828 -1.558 -4.23 1 92.94 15 CYS B C 1
ATOM 1493 O O . CYS B 1 15 ? -3.166 -2.213 -3.244 1 92.94 15 CYS B O 1
ATOM 1495 N N . ILE B 1 16 ? -2.656 -0.289 -4.195 1 94.62 16 ILE B N 1
ATOM 1496 C CA . ILE B 1 16 ? -2.645 0.406 -2.912 1 94.62 16 ILE B CA 1
ATOM 1497 C C . ILE B 1 16 ? -4.047 0.402 -2.311 1 94.62 16 ILE B C 1
ATOM 1499 O O . ILE B 1 16 ? -4.203 0.314 -1.09 1 94.62 16 ILE B O 1
ATOM 1503 N N . ASP B 1 17 ? -5.02 0.424 -3.119 1 93.44 17 ASP B N 1
ATOM 1504 C CA . ASP B 1 17 ? -6.395 0.416 -2.633 1 93.44 17 ASP B CA 1
ATOM 1505 C C . ASP B 1 17 ? -6.703 -0.876 -1.879 1 93.44 17 ASP B C 1
ATOM 1507 O O . ASP B 1 17 ? -7.281 -0.844 -0.79 1 93.44 17 ASP B O 1
ATOM 1511 N N . TYR B 1 18 ? -6.254 -1.914 -2.418 1 93.69 18 TYR B N 1
ATOM 1512 C CA . TYR B 1 18 ? -6.531 -3.207 -1.804 1 93.69 18 TYR B CA 1
ATOM 1513 C C . TYR B 1 18 ? -5.594 -3.465 -0.629 1 93.69 18 TYR B C 1
ATOM 1515 O O . TYR B 1 18 ? -5.984 -4.102 0.353 1 93.69 18 TYR B O 1
ATOM 1523 N N . LEU B 1 19 ? -4.391 -3.002 -0.753 1 95.75 19 LEU B N 1
ATOM 1524 C CA . LEU B 1 19 ? -3.436 -3.178 0.334 1 95.75 19 LEU B CA 1
ATOM 1525 C C . LEU B 1 19 ? -3.896 -2.443 1.589 1 95.75 19 LEU B C 1
ATOM 1527 O O . LEU B 1 19 ? -3.836 -2.992 2.691 1 95.75 19 LEU B O 1
ATOM 1531 N N . THR B 1 20 ? -4.371 -1.232 1.458 1 95.88 20 THR B N 1
ATOM 1532 C CA . THR B 1 20 ? -4.82 -0.453 2.607 1 95.88 20 THR B CA 1
ATOM 1533 C C . THR B 1 20 ? -6.07 -1.074 3.227 1 95.88 20 THR B C 1
ATOM 1535 O O . THR B 1 20 ? -6.207 -1.12 4.449 1 95.88 20 THR B O 1
ATOM 1538 N N . LEU B 1 21 ? -6.938 -1.553 2.4 1 94.25 21 LEU B N 1
ATOM 1539 C CA . LEU B 1 21 ? -8.117 -2.254 2.895 1 94.25 21 LEU B CA 1
ATOM 1540 C C . LEU B 1 21 ? -7.723 -3.486 3.701 1 94.25 21 LEU B C 1
ATOM 1542 O O . LEU B 1 21 ? -8.219 -3.693 4.812 1 94.25 21 LEU B O 1
ATOM 1546 N N . GLU B 1 22 ? -6.816 -4.242 3.152 1 93.81 22 GLU B N 1
ATOM 1547 C CA . GLU B 1 22 ? -6.441 -5.496 3.795 1 93.81 22 GLU B CA 1
ATOM 1548 C C . GLU B 1 22 ? -5.637 -5.246 5.066 1 93.81 22 GLU B C 1
ATOM 1550 O O . GLU B 1 22 ? -5.719 -6.02 6.023 1 93.81 22 GLU B O 1
ATOM 1555 N N . LEU B 1 23 ? -4.887 -4.203 5.039 1 94.88 23 LEU B N 1
ATOM 1556 C CA . LEU B 1 23 ? -4.152 -3.826 6.242 1 94.88 23 LEU B CA 1
ATOM 1557 C C . LEU B 1 23 ? -5.105 -3.584 7.41 1 94.88 23 LEU B C 1
ATOM 1559 O O . LEU B 1 23 ? -4.91 -4.125 8.5 1 94.88 23 LEU B O 1
ATOM 1563 N N . VAL B 1 24 ? -6.176 -2.84 7.168 1 94.88 24 VAL B N 1
ATOM 1564 C CA . VAL B 1 24 ? -7.172 -2.549 8.195 1 94.88 24 VAL B CA 1
ATOM 1565 C C . VAL B 1 24 ? -7.871 -3.84 8.617 1 94.88 24 VAL B C 1
ATOM 1567 O O . VAL B 1 24 ? -7.973 -4.133 9.812 1 94.88 24 VAL B O 1
ATOM 1570 N N . ASN B 1 25 ? -8.242 -4.617 7.656 1 92.56 25 ASN B N 1
ATOM 1571 C CA . ASN B 1 25 ? -8.961 -5.852 7.945 1 92.56 25 ASN B CA 1
ATOM 1572 C C . ASN B 1 25 ? -8.109 -6.828 8.75 1 92.56 25 ASN B C 1
ATOM 1574 O O . ASN B 1 25 ? -8.617 -7.527 9.625 1 92.56 25 ASN B O 1
ATOM 1578 N N . ASN B 1 26 ? -6.887 -6.867 8.375 1 92 26 ASN B N 1
ATOM 1579 C CA . ASN B 1 26 ? -5.992 -7.77 9.086 1 92 26 ASN B CA 1
ATOM 1580 C C . ASN B 1 26 ? -5.883 -7.402 10.562 1 92 26 ASN B C 1
ATOM 1582 O O . ASN B 1 26 ? -5.949 -8.273 11.43 1 92 26 ASN B O 1
ATOM 1586 N N . TYR B 1 27 ? -5.723 -6.148 10.867 1 92.06 27 TYR B N 1
ATOM 1587 C CA . TYR B 1 27 ? -5.605 -5.723 12.258 1 92.06 27 TYR B CA 1
ATOM 1588 C C . TYR B 1 27 ? -6.938 -5.867 12.984 1 92.06 27 TYR B C 1
ATOM 1590 O O . TYR B 1 27 ? -6.973 -6.105 14.195 1 92.06 27 TYR B O 1
ATOM 1598 N N . ARG B 1 28 ? -8.016 -5.715 12.289 1 90.69 28 ARG B N 1
ATOM 1599 C CA . ARG B 1 28 ? -9.328 -5.914 12.891 1 90.69 28 ARG B CA 1
ATOM 1600 C C . ARG B 1 28 ? -9.516 -7.363 13.336 1 90.69 28 ARG B C 1
ATOM 1602 O O . ARG B 1 28 ? -10.188 -7.629 14.336 1 90.69 28 ARG B O 1
ATOM 1609 N N . ARG B 1 29 ? -8.93 -8.234 12.602 1 87.88 29 ARG B N 1
ATOM 1610 C CA . ARG B 1 29 ? -9.102 -9.664 12.859 1 87.88 29 ARG B CA 1
ATOM 1611 C C . ARG B 1 29 ? -8.109 -10.156 13.906 1 87.88 29 ARG B C 1
ATOM 1613 O O . ARG B 1 29 ? -8.32 -11.195 14.531 1 87.88 29 ARG B O 1
ATOM 1620 N N . GLN B 1 30 ? -7.113 -9.461 14.016 1 85.88 30 GLN B N 1
ATOM 1621 C CA . GLN B 1 30 ? -6.059 -9.891 14.93 1 85.88 30 GLN B CA 1
ATOM 1622 C C . GLN B 1 30 ? -6.535 -9.859 16.375 1 85.88 30 GLN B C 1
ATOM 1624 O O . GLN B 1 30 ? -7.102 -8.859 16.828 1 85.88 30 GLN B O 1
ATOM 1629 N N . LEU B 1 31 ? -6.293 -10.969 17.078 1 78.25 31 LEU B N 1
ATOM 1630 C CA . LEU B 1 31 ? -6.695 -11.102 18.484 1 78.25 31 LEU B CA 1
ATOM 1631 C C . LEU B 1 31 ? -5.57 -10.672 19.406 1 78.25 31 LEU B C 1
ATOM 1633 O O . LEU B 1 31 ? -5.824 -10.273 20.547 1 78.25 31 LEU B O 1
ATOM 1637 N N . GLN B 1 32 ? -4.375 -10.789 18.875 1 82.69 32 GLN B N 1
ATOM 1638 C CA . GLN B 1 32 ? -3.205 -10.414 19.656 1 82.69 32 GLN B CA 1
ATOM 1639 C C . GLN B 1 32 ? -2.41 -9.312 18.953 1 82.69 32 GLN B C 1
ATOM 1641 O O . GLN B 1 32 ? -2.588 -9.07 17.766 1 82.69 32 GLN B O 1
ATOM 1646 N N . GLY B 1 33 ? -1.622 -8.594 19.75 1 85.25 33 GLY B N 1
ATOM 1647 C CA . GLY B 1 33 ? -0.827 -7.52 19.188 1 85.25 33 GLY B CA 1
ATOM 1648 C C . GLY B 1 33 ? -1.377 -6.141 19.5 1 85.25 33 GLY B C 1
ATOM 1649 O O . GLY B 1 33 ? -2.303 -6.008 20.297 1 85.25 33 GLY B O 1
ATOM 1650 N N . PRO B 1 34 ? -0.706 -5.199 18.812 1 88.31 34 PRO B N 1
ATOM 1651 C CA . PRO B 1 34 ? -1.215 -3.85 19.062 1 88.31 34 PRO B CA 1
ATOM 1652 C C . PRO B 1 34 ? -2.633 -3.648 18.531 1 88.31 34 PRO B C 1
ATOM 1654 O O . PRO B 1 34 ? -3.021 -4.273 17.547 1 88.31 34 PRO B O 1
ATOM 1657 N N . PRO B 1 35 ? -3.338 -2.75 19.281 1 92.19 35 PRO B N 1
ATOM 1658 C CA . PRO B 1 35 ? -4.652 -2.4 18.75 1 92.19 35 PRO B CA 1
ATOM 1659 C C . PRO B 1 35 ? -4.57 -1.779 17.359 1 92.19 35 PRO B C 1
ATOM 1661 O O . PRO B 1 35 ? -3.566 -1.146 17.016 1 92.19 35 PRO B O 1
ATOM 1664 N N . LEU B 1 36 ? -5.625 -1.966 16.562 1 93.94 36 LEU B N 1
ATOM 1665 C CA . LEU B 1 36 ? -5.738 -1.466 15.195 1 93.94 36 LEU B CA 1
ATOM 1666 C C . LEU B 1 36 ? -5.344 0.005 15.117 1 93.94 36 LEU B C 1
ATOM 1668 O O . LEU B 1 36 ? -4.512 0.388 14.289 1 93.94 36 LEU B O 1
ATOM 1672 N N . GLN B 1 37 ? -5.887 0.785 16 1 96.19 37 GLN B N 1
ATOM 1673 C CA . GLN B 1 37 ? -5.664 2.227 15.984 1 96.19 37 GLN B CA 1
ATOM 1674 C C . GLN B 1 37 ? -4.184 2.555 16.156 1 96.19 37 GLN B C 1
ATOM 1676 O O . GLN B 1 37 ? -3.627 3.363 15.414 1 96.19 37 GLN B O 1
ATOM 1681 N N . ALA B 1 38 ? -3.568 1.951 17.109 1 95.25 38 ALA B N 1
ATOM 1682 C CA . ALA B 1 38 ? -2.17 2.242 17.422 1 95.25 38 ALA B CA 1
ATOM 1683 C C . ALA B 1 38 ? -1.253 1.812 16.281 1 95.25 38 ALA B C 1
ATOM 1685 O O . ALA B 1 38 ? -0.326 2.537 15.906 1 95.25 38 ALA B O 1
ATOM 1686 N N . ALA B 1 39 ? -1.507 0.675 15.727 1 94.56 39 ALA B N 1
ATOM 1687 C CA . ALA B 1 39 ? -0.666 0.148 14.656 1 94.56 39 ALA B CA 1
ATOM 1688 C C . ALA B 1 39 ? -0.779 1.005 13.398 1 94.56 39 ALA B C 1
ATOM 1690 O O . ALA B 1 39 ? 0.234 1.412 12.828 1 94.56 39 ALA B O 1
ATOM 1691 N N . LEU B 1 40 ? -1.984 1.341 13.008 1 97.12 40 LEU B N 1
ATOM 1692 C CA . LEU B 1 40 ? -2.213 2.109 11.789 1 97.12 40 LEU B CA 1
ATOM 1693 C C . LEU B 1 40 ? -1.732 3.547 11.953 1 97.12 40 LEU B C 1
ATOM 1695 O O . LEU B 1 40 ? -1.256 4.16 10.992 1 97.12 40 LEU B O 1
ATOM 1699 N N . ASP B 1 41 ? -1.864 4.031 13.164 1 97.56 41 ASP B N 1
ATOM 1700 C CA . ASP B 1 41 ? -1.346 5.367 13.453 1 97.56 41 ASP B CA 1
ATOM 1701 C C . ASP B 1 41 ? 0.166 5.426 13.25 1 97.56 41 ASP B C 1
ATOM 1703 O O . ASP B 1 41 ? 0.677 6.344 12.609 1 97.56 41 ASP B O 1
ATOM 1707 N N . ALA B 1 42 ? 0.814 4.453 13.75 1 95 42 ALA B N 1
ATOM 1708 C CA . ALA B 1 42 ? 2.271 4.418 13.641 1 95 42 ALA B CA 1
ATOM 1709 C C . ALA B 1 42 ? 2.709 4.242 12.195 1 95 42 ALA B C 1
ATOM 1711 O O . ALA B 1 42 ? 3.592 4.957 11.711 1 95 42 ALA B O 1
ATOM 1712 N N . ILE B 1 43 ? 2.107 3.332 11.508 1 96.19 43 ILE B N 1
ATOM 1713 C CA . ILE B 1 43 ? 2.434 3.061 10.117 1 96.19 43 ILE B CA 1
ATOM 1714 C C . ILE B 1 43 ? 2.17 4.309 9.273 1 96.19 43 ILE B C 1
ATOM 1716 O O . ILE B 1 43 ? 3.047 4.758 8.531 1 96.19 43 ILE B O 1
ATOM 1720 N N . GLY B 1 44 ? 1 4.848 9.43 1 98.19 44 GLY B N 1
ATOM 1721 C CA . GLY B 1 44 ? 0.609 5.996 8.625 1 98.19 44 GLY B CA 1
ATOM 1722 C C . GLY B 1 44 ? 1.492 7.211 8.852 1 98.19 44 GLY B C 1
ATOM 1723 O O . GLY B 1 44 ? 1.871 7.895 7.902 1 98.19 44 GLY B O 1
ATOM 1724 N N . GLU B 1 45 ? 1.76 7.465 10.086 1 97.38 45 GLU B N 1
ATOM 1725 C CA . GLU B 1 45 ? 2.592 8.617 10.406 1 97.38 45 GLU B CA 1
ATOM 1726 C C . GLU B 1 45 ? 3.963 8.516 9.742 1 97.38 45 GLU B C 1
ATOM 1728 O O . GLU B 1 45 ? 4.453 9.484 9.164 1 97.38 45 GLU B O 1
ATOM 1733 N N . ARG B 1 46 ? 4.539 7.398 9.797 1 95.5 46 ARG B N 1
ATOM 1734 C CA . ARG B 1 46 ? 5.859 7.195 9.195 1 95.5 46 ARG B CA 1
ATOM 1735 C C . ARG B 1 46 ? 5.797 7.305 7.68 1 95.5 46 ARG B C 1
ATOM 1737 O O . ARG B 1 46 ? 6.668 7.918 7.059 1 95.5 46 ARG B O 1
ATOM 1744 N N . VAL B 1 47 ? 4.816 6.73 7.109 1 97 47 VAL B N 1
ATOM 1745 C CA . VAL B 1 47 ? 4.625 6.812 5.668 1 97 47 VAL B CA 1
ATOM 1746 C C . VAL B 1 47 ? 4.488 8.273 5.246 1 97 47 VAL B C 1
ATOM 1748 O O . VAL B 1 47 ? 5.148 8.719 4.305 1 97 47 VAL B O 1
ATOM 1751 N N . GLY B 1 48 ? 3.627 9.023 5.984 1 97.88 48 GLY B N 1
ATOM 1752 C CA . GLY B 1 48 ? 3.418 10.43 5.676 1 97.88 48 GLY B CA 1
ATOM 1753 C C . GLY B 1 48 ? 4.691 11.25 5.734 1 97.88 48 GLY B C 1
ATOM 1754 O O . GLY B 1 48 ? 4.957 12.055 4.844 1 97.88 48 GLY B O 1
ATOM 1755 N N . ARG B 1 49 ? 5.473 11 6.727 1 96.19 49 ARG B N 1
ATOM 1756 C CA . ARG B 1 49 ? 6.727 11.727 6.902 1 96.19 49 ARG B CA 1
ATOM 1757 C C . ARG B 1 49 ? 7.688 11.438 5.754 1 96.19 49 ARG B C 1
ATOM 1759 O O . ARG B 1 49 ? 8.305 12.359 5.211 1 96.19 49 ARG B O 1
ATOM 1766 N N . GLN B 1 50 ? 7.793 10.203 5.383 1 93.88 50 GLN B N 1
ATOM 1767 C CA . GLN B 1 50 ? 8.711 9.812 4.32 1 93.88 50 GLN B CA 1
ATOM 1768 C C . GLN B 1 50 ? 8.242 10.344 2.967 1 93.88 50 GLN B C 1
ATOM 1770 O O . GLN B 1 50 ? 9.055 10.828 2.172 1 93.88 50 GLN B O 1
ATOM 1775 N N . LEU B 1 51 ? 7.02 10.258 2.748 1 94.75 51 LEU B N 1
ATOM 1776 C CA . LEU B 1 51 ? 6.449 10.68 1.475 1 94.75 51 LEU B CA 1
ATOM 1777 C C . LEU B 1 51 ? 6.637 12.18 1.264 1 94.75 51 LEU B C 1
ATOM 1779 O O . LEU B 1 51 ? 7.02 12.617 0.176 1 94.75 51 LEU B O 1
ATOM 1783 N N . VAL B 1 52 ? 6.348 12.938 2.303 1 95.94 52 VAL B N 1
ATOM 1784 C CA . VAL B 1 52 ? 6.371 14.383 2.139 1 95.94 52 VAL B CA 1
ATOM 1785 C C . VAL B 1 52 ? 7.805 14.859 1.922 1 95.94 52 VAL B C 1
ATOM 1787 O O . VAL B 1 52 ? 8.039 15.844 1.218 1 95.94 52 VAL B O 1
ATOM 1790 N N . GLU B 1 53 ? 8.727 14.172 2.541 1 91.56 53 GLU B N 1
ATOM 1791 C CA . GLU B 1 53 ? 10.133 14.492 2.311 1 91.56 53 GLU B CA 1
ATOM 1792 C C . GLU B 1 53 ? 10.492 14.375 0.832 1 91.56 53 GLU B C 1
ATOM 1794 O O . GLU B 1 53 ? 11.258 15.18 0.305 1 91.56 53 GLU B O 1
ATOM 1799 N N . ARG B 1 54 ? 9.953 13.453 0.189 1 88.5 54 ARG B N 1
ATOM 1800 C CA . ARG B 1 54 ? 10.219 13.227 -1.229 1 88.5 54 ARG B CA 1
ATOM 1801 C C . ARG B 1 54 ? 9.516 14.273 -2.09 1 88.5 54 ARG B C 1
ATOM 1803 O O . ARG B 1 54 ? 10.125 14.852 -2.99 1 88.5 54 ARG B O 1
ATOM 1810 N N . TYR B 1 55 ? 8.344 14.539 -1.785 1 89.62 55 TYR B N 1
ATOM 1811 C CA . TYR B 1 55 ? 7.539 15.383 -2.656 1 89.62 55 TYR B CA 1
ATOM 1812 C C . TYR B 1 55 ? 7.812 16.859 -2.389 1 89.62 55 TYR B C 1
ATOM 1814 O O . TYR B 1 55 ? 7.547 17.703 -3.242 1 89.62 55 TYR B O 1
ATOM 1822 N N . ALA B 1 56 ? 8.297 17.188 -1.229 1 90.62 56 ALA B N 1
ATOM 1823 C CA . ALA B 1 56 ? 8.578 18.578 -0.893 1 90.62 56 ALA B CA 1
ATOM 1824 C C . ALA B 1 56 ? 10.055 18.906 -1.11 1 90.62 56 ALA B C 1
ATOM 1826 O O . ALA B 1 56 ? 10.477 20.047 -0.929 1 90.62 56 ALA B O 1
ATOM 1827 N N . LYS B 1 57 ? 10.82 17.938 -1.443 1 83.88 57 LYS B N 1
ATOM 1828 C CA . LYS B 1 57 ? 12.273 18.094 -1.521 1 83.88 57 LYS B CA 1
ATOM 1829 C C . LYS B 1 57 ? 12.656 19.219 -2.469 1 83.88 57 LYS B C 1
ATOM 1831 O O . LYS B 1 57 ? 13.539 20.031 -2.158 1 83.88 57 LYS B O 1
ATOM 1836 N N . GLU B 1 58 ? 12.008 19.344 -3.576 1 82.56 58 GLU B N 1
ATOM 1837 C CA . GLU B 1 58 ? 12.422 20.344 -4.562 1 82.56 58 GLU B CA 1
ATOM 1838 C C . GLU B 1 58 ? 11.617 21.625 -4.43 1 82.56 58 GLU B C 1
ATOM 1840 O O . GLU B 1 58 ? 11.781 22.562 -5.219 1 82.56 58 GLU B O 1
ATOM 1845 N N . ARG B 1 59 ? 10.914 21.734 -3.346 1 87.12 59 ARG B N 1
ATOM 1846 C CA . ARG B 1 59 ? 10.07 22.922 -3.16 1 87.12 59 ARG B CA 1
ATOM 1847 C C . ARG B 1 59 ? 10.727 23.922 -2.209 1 87.12 59 ARG B C 1
ATOM 1849 O O . ARG B 1 59 ? 11.484 23.531 -1.321 1 87.12 59 ARG B O 1
ATOM 1856 N N . PRO B 1 60 ? 10.422 25.234 -2.498 1 88.75 60 PRO B N 1
ATOM 1857 C CA . PRO B 1 60 ? 10.797 26.219 -1.472 1 88.75 60 PRO B CA 1
ATOM 1858 C C . PRO B 1 60 ? 10.141 25.938 -0.123 1 88.75 60 PRO B C 1
ATOM 1860 O O . PRO B 1 60 ? 9.055 25.344 -0.072 1 88.75 60 PRO B O 1
ATOM 1863 N N . PRO B 1 61 ? 10.867 26.344 0.9 1 88.31 61 PRO B N 1
ATOM 1864 C CA . PRO B 1 61 ? 10.266 26.141 2.221 1 88.31 61 PRO B CA 1
ATOM 1865 C C . PRO B 1 61 ? 8.891 26.797 2.346 1 88.31 61 PRO B C 1
ATOM 1867 O O . PRO B 1 61 ? 8.672 27.906 1.826 1 88.31 61 PRO B O 1
ATOM 1870 N N . LEU B 1 62 ? 8.016 26.094 2.846 1 91.19 62 LEU B N 1
ATOM 1871 C CA . LEU B 1 62 ? 6.672 26.594 3.125 1 91.19 62 LEU B CA 1
ATOM 1872 C C . LEU B 1 62 ? 6.574 27.125 4.551 1 91.19 62 LEU B C 1
ATOM 1874 O O . LEU B 1 62 ? 6.496 26.344 5.504 1 91.19 62 LEU B O 1
ATOM 1878 N N . LEU B 1 63 ? 6.492 28.391 4.707 1 88.31 63 LEU B N 1
ATOM 1879 C CA . LEU B 1 63 ? 6.652 29.016 6.016 1 88.31 63 LEU B CA 1
ATOM 1880 C C . LEU B 1 63 ? 5.297 29.266 6.672 1 88.31 63 LEU B C 1
ATOM 1882 O O . LEU B 1 63 ? 5.172 29.188 7.898 1 88.31 63 LEU B O 1
ATOM 1886 N N . GLU B 1 64 ? 4.301 29.531 5.887 1 93.94 64 GLU B N 1
ATOM 1887 C CA . GLU B 1 64 ? 2.975 29.828 6.414 1 93.94 64 GLU B CA 1
ATOM 1888 C C . GLU B 1 64 ? 2.119 28.562 6.488 1 93.94 64 GLU B C 1
ATOM 1890 O O . GLU B 1 64 ? 2.154 27.734 5.582 1 93.94 64 GLU B O 1
ATOM 1895 N N . GLN B 1 65 ? 1.337 28.453 7.598 1 95.5 65 GLN B N 1
ATOM 1896 C CA . GLN B 1 65 ? 0.448 27.312 7.789 1 95.5 65 GLN B CA 1
ATOM 1897 C C . GLN B 1 65 ? -0.457 27.109 6.578 1 95.5 65 GLN B C 1
ATOM 1899 O O . GLN B 1 65 ? -0.651 25.984 6.121 1 95.5 65 GLN B O 1
ATOM 1904 N N . LEU B 1 66 ? -0.925 28.219 6.152 1 96.19 66 LEU B N 1
ATOM 1905 C CA . LEU B 1 66 ? -1.851 28.141 5.027 1 96.19 66 LEU B CA 1
ATOM 1906 C C . LEU B 1 66 ? -1.156 27.594 3.785 1 96.19 66 LEU B C 1
ATOM 1908 O O . LEU B 1 66 ? -1.745 26.812 3.033 1 96.19 66 LEU B O 1
ATOM 1912 N N . ASP B 1 67 ? 0.019 27.969 3.521 1 95.94 67 ASP B N 1
ATOM 1913 C CA . ASP B 1 67 ? 0.777 27.453 2.383 1 95.94 67 ASP B CA 1
ATOM 1914 C C . ASP B 1 67 ? 1.016 25.953 2.506 1 95.94 67 ASP B C 1
ATOM 1916 O O . ASP B 1 67 ? 0.924 25.219 1.52 1 95.94 67 ASP B O 1
ATOM 1920 N N . VAL B 1 68 ? 1.371 25.547 3.67 1 97.44 68 VAL B N 1
ATOM 1921 C CA . VAL B 1 68 ? 1.559 24.125 3.936 1 97.44 68 VAL B CA 1
ATOM 1922 C C . VAL B 1 68 ? 0.262 23.375 3.646 1 97.44 68 VAL B C 1
ATOM 1924 O O . VAL B 1 68 ? 0.272 22.344 2.959 1 97.44 68 VAL B O 1
ATOM 1927 N N . MET B 1 69 ? -0.844 23.906 4.102 1 98.25 69 MET B N 1
ATOM 1928 C CA . MET B 1 69 ? -2.133 23.25 3.928 1 98.25 69 MET B CA 1
ATOM 1929 C C . MET B 1 69 ? -2.508 23.172 2.451 1 98.25 69 MET B C 1
ATOM 1931 O O . MET B 1 69 ? -3.041 22.156 1.996 1 98.25 69 MET B O 1
ATOM 1935 N N . LYS B 1 70 ? -2.217 24.203 1.761 1 97.56 70 LYS B N 1
ATOM 1936 C CA . LYS B 1 70 ? -2.51 24.219 0.33 1 97.56 70 LYS B CA 1
ATOM 1937 C C . LYS B 1 70 ? -1.693 23.156 -0.404 1 97.56 70 LYS B C 1
ATOM 1939 O O . LYS B 1 70 ? -2.213 22.469 -1.28 1 97.56 70 LYS B O 1
ATOM 1944 N N . PHE B 1 71 ? -0.444 23.141 -0.083 1 97.88 71 PHE B N 1
ATOM 1945 C CA . PHE B 1 71 ? 0.414 22.109 -0.652 1 97.88 71 PHE B CA 1
ATOM 1946 C C . PHE B 1 71 ? -0.138 20.719 -0.35 1 97.88 71 PHE B C 1
ATOM 1948 O O . PHE B 1 71 ? -0.203 19.859 -1.236 1 97.88 71 PHE B O 1
ATOM 1955 N N . ILE B 1 72 ? -0.555 20.453 0.905 1 98.5 72 ILE B N 1
ATOM 1956 C CA . ILE B 1 72 ? -1.115 19.172 1.329 1 98.5 72 ILE B CA 1
ATOM 1957 C C . ILE B 1 72 ? -2.369 18.859 0.515 1 98.5 72 ILE B C 1
ATOM 1959 O O . ILE B 1 72 ? -2.512 17.766 -0.021 1 98.5 72 ILE B O 1
ATOM 1963 N N . CYS B 1 73 ? -3.242 19.828 0.364 1 98.69 73 CYS B N 1
ATOM 1964 C CA . CYS B 1 73 ? -4.551 19.656 -0.254 1 98.69 73 CYS B CA 1
ATOM 1965 C C . CYS B 1 73 ? -4.418 19.438 -1.757 1 98.69 73 CYS B C 1
ATOM 1967 O O . CYS B 1 73 ? -5.227 18.719 -2.357 1 98.69 73 CYS B O 1
ATOM 1969 N N . LYS B 1 74 ? -3.457 19.906 -2.311 1 97.88 74 LYS B N 1
ATOM 1970 C CA . LYS B 1 74 ? -3.365 19.891 -3.768 1 97.88 74 LYS B CA 1
ATOM 1971 C C . LYS B 1 74 ? -2.373 18.828 -4.238 1 97.88 74 LYS B C 1
ATOM 1973 O O . LYS B 1 74 ? -2.768 17.828 -4.836 1 97.88 74 LYS B O 1
ATOM 1978 N N . GLU B 1 75 ? -1.146 18.938 -3.939 1 96 75 GLU B N 1
ATOM 1979 C CA . GLU B 1 75 ? -0.093 18.094 -4.488 1 96 75 GLU B CA 1
ATOM 1980 C C . GLU B 1 75 ? 0.019 16.781 -3.717 1 96 75 GLU B C 1
ATOM 1982 O O . GLU B 1 75 ? -0.071 15.703 -4.305 1 96 75 GLU B O 1
ATOM 1987 N N . PHE B 1 76 ? 0.207 16.953 -2.43 1 97.25 76 PHE B N 1
ATOM 1988 C CA . PHE B 1 76 ? 0.404 15.758 -1.615 1 97.25 76 PHE B CA 1
ATOM 1989 C C . PHE B 1 76 ? -0.816 14.844 -1.687 1 97.25 76 PHE B C 1
ATOM 1991 O O . PHE B 1 76 ? -0.684 13.641 -1.902 1 97.25 76 PHE B O 1
ATOM 1998 N N . TRP B 1 77 ? -2.006 15.422 -1.493 1 98.38 77 TRP B N 1
ATOM 1999 C CA . TRP B 1 77 ? -3.264 14.688 -1.486 1 98.38 77 TRP B CA 1
ATOM 2000 C C . TRP B 1 77 ? -3.457 13.93 -2.795 1 98.38 77 TRP B C 1
ATOM 2002 O O . TRP B 1 77 ? -3.83 12.75 -2.789 1 98.38 77 TRP B O 1
ATOM 2012 N N . ALA B 1 78 ? -3.152 14.531 -3.896 1 96.56 78 ALA B N 1
ATOM 2013 C CA . ALA B 1 78 ? -3.342 13.938 -5.219 1 96.56 78 ALA B CA 1
ATOM 2014 C C . ALA B 1 78 ? -2.387 12.766 -5.438 1 96.56 78 ALA B C 1
ATOM 2016 O O . ALA B 1 78 ? -2.734 11.789 -6.098 1 96.56 78 ALA B O 1
ATOM 2017 N N . GLU B 1 79 ? -1.284 12.898 -4.902 1 93.5 79 GLU B N 1
ATOM 2018 C CA . GLU B 1 79 ? -0.3 11.828 -5.043 1 93.5 79 GLU B CA 1
ATOM 2019 C C . GLU B 1 79 ? -0.718 10.586 -4.262 1 93.5 79 GLU B C 1
ATOM 2021 O O . GLU B 1 79 ? -0.502 9.461 -4.715 1 93.5 79 GLU B O 1
ATOM 2026 N N . VAL B 1 80 ? -1.231 10.82 -3.16 1 96.12 80 VAL B N 1
ATOM 2027 C CA . VAL B 1 80 ? -1.552 9.719 -2.264 1 96.12 80 VAL B CA 1
ATOM 2028 C C . VAL B 1 80 ? -2.943 9.18 -2.584 1 96.12 80 VAL B C 1
ATOM 2030 O O . VAL B 1 80 ? -3.146 7.961 -2.646 1 96.12 80 VAL B O 1
ATOM 2033 N N . PHE B 1 81 ? -3.875 10.078 -2.809 1 96.44 81 PHE B N 1
ATOM 2034 C CA . PHE B 1 81 ? -5.273 9.672 -2.891 1 96.44 81 PHE B CA 1
ATOM 2035 C C . PHE B 1 81 ? -5.812 9.875 -4.301 1 96.44 81 PHE B C 1
ATOM 2037 O O . PHE B 1 81 ? -7.008 9.695 -4.551 1 96.44 81 PHE B O 1
ATOM 2044 N N . ARG B 1 82 ? -5.059 10.312 -5.242 1 94.44 82 ARG B N 1
ATOM 2045 C CA . ARG B 1 82 ? -5.277 10.305 -6.688 1 94.44 82 ARG B CA 1
ATOM 2046 C C . ARG B 1 82 ? -6.16 11.477 -7.109 1 94.44 82 ARG B C 1
ATOM 2048 O O . ARG B 1 82 ? -6.523 11.594 -8.281 1 94.44 82 ARG B O 1
ATOM 2055 N N . LYS B 1 83 ? -6.516 12.344 -6.27 1 96.56 83 LYS B N 1
ATOM 2056 C CA . LYS B 1 83 ? -7.152 13.625 -6.562 1 96.56 83 LYS B CA 1
ATOM 2057 C C . LYS B 1 83 ? -6.906 14.625 -5.438 1 96.56 83 LYS B C 1
ATOM 2059 O O . LYS B 1 83 ? -6.613 14.234 -4.305 1 96.56 83 LYS B O 1
ATOM 2064 N N . SER B 1 84 ? -7.113 15.938 -5.777 1 97.94 84 SER B N 1
ATOM 2065 C CA . SER B 1 84 ? -6.938 16.984 -4.77 1 97.94 84 SER B CA 1
ATOM 2066 C C . SER B 1 84 ? -8.172 17.094 -3.881 1 97.94 84 SER B C 1
ATOM 2068 O O . SER B 1 84 ? -9.234 16.562 -4.207 1 97.94 84 SER B O 1
ATOM 2070 N N . VAL B 1 85 ? -7.941 17.75 -2.76 1 98.69 85 VAL B N 1
ATOM 2071 C CA . VAL B 1 85 ? -9.055 18.094 -1.88 1 98.69 85 VAL B CA 1
ATOM 2072 C C . VAL B 1 85 ? -10.023 19.016 -2.605 1 98.69 85 VAL B C 1
ATOM 2074 O O . VAL B 1 85 ? -9.602 19.906 -3.354 1 98.69 85 VAL B O 1
ATOM 2077 N N . ASP B 1 86 ? -11.297 18.828 -2.379 1 98.62 86 ASP B N 1
ATOM 2078 C CA . ASP B 1 86 ? -12.305 19.609 -3.076 1 98.62 86 ASP B CA 1
ATOM 2079 C C . ASP B 1 86 ? -12.5 20.969 -2.418 1 98.62 86 ASP B C 1
ATOM 2081 O O . ASP B 1 86 ? -12.734 21.969 -3.102 1 98.62 86 ASP B O 1
ATOM 2085 N N . ASN B 1 87 ? -12.477 21 -1.094 1 98.5 87 ASN B N 1
ATOM 2086 C CA . ASN B 1 87 ? -12.727 22.234 -0.361 1 98.5 87 ASN B CA 1
ATOM 2087 C C . ASN B 1 87 ? -11.828 22.344 0.869 1 98.5 87 ASN B C 1
ATOM 2089 O O . ASN B 1 87 ? -11.648 21.375 1.604 1 98.5 87 ASN B O 1
ATOM 2093 N N . LEU B 1 88 ? -11.234 23.5 1.036 1 98.69 88 LEU B N 1
ATOM 2094 C CA . LEU B 1 88 ? -10.438 23.828 2.215 1 98.69 88 LEU B CA 1
ATOM 2095 C C . LEU B 1 88 ? -11.062 24.984 2.98 1 98.69 88 LEU B C 1
ATOM 2097 O O . LEU B 1 88 ? -11.266 26.062 2.422 1 98.69 88 LEU B O 1
ATOM 2101 N N . ARG B 1 89 ? -11.383 24.766 4.23 1 98.5 89 ARG B N 1
ATOM 2102 C CA . ARG B 1 89 ? -11.898 25.812 5.117 1 98.5 89 ARG B CA 1
ATOM 2103 C C . ARG B 1 89 ? -10.992 26 6.324 1 98.5 89 ARG B C 1
ATOM 2105 O O . ARG B 1 89 ? -10.32 25.062 6.758 1 98.5 89 ARG B O 1
ATOM 2112 N N . THR B 1 90 ? -10.969 27.188 6.844 1 97.75 90 THR B N 1
ATOM 2113 C CA . THR B 1 90 ? -10.188 27.484 8.039 1 97.75 90 THR B CA 1
ATOM 2114 C C . THR B 1 90 ? -10.914 28.484 8.93 1 97.75 90 THR B C 1
ATOM 2116 O O . THR B 1 90 ? -11.727 29.281 8.438 1 97.75 90 THR B O 1
ATOM 2119 N N . ASN B 1 91 ? -10.68 28.375 10.234 1 96.06 91 ASN B N 1
ATOM 2120 C CA . ASN B 1 91 ? -11.18 29.391 11.156 1 96.06 91 ASN B CA 1
ATOM 2121 C C . ASN B 1 91 ? -10.133 30.453 11.445 1 96.06 91 ASN B C 1
ATOM 2123 O O . ASN B 1 91 ? -10.359 31.359 12.258 1 96.06 91 ASN B O 1
ATOM 2127 N N . HIS B 1 92 ? -9.008 30.391 10.891 1 93.5 92 HIS B N 1
ATOM 2128 C CA . HIS B 1 92 ? -7.887 31.312 11 1 93.5 92 HIS B CA 1
ATOM 2129 C C . HIS B 1 92 ? -7.309 31.328 12.406 1 93.5 92 HIS B C 1
ATOM 2131 O O . HIS B 1 92 ? -6.699 32.312 12.828 1 93.5 92 HIS B O 1
ATOM 2137 N N . ARG B 1 93 ? -7.551 30.312 13.07 1 94.44 93 ARG B N 1
ATOM 2138 C CA . ARG B 1 93 ? -7.016 30.109 14.406 1 94.44 93 ARG B CA 1
ATOM 2139 C C . ARG B 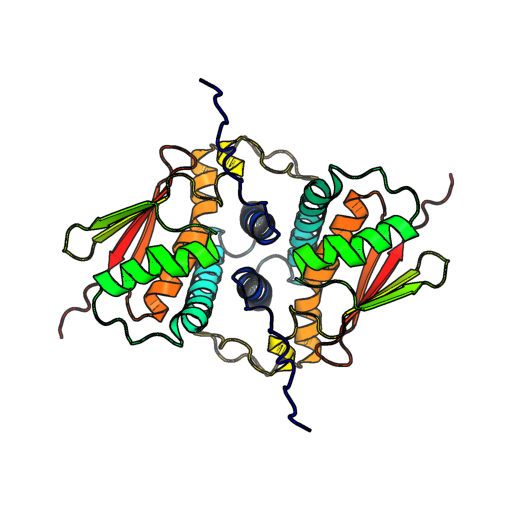1 93 ? -6.363 28.75 14.547 1 94.44 93 ARG B C 1
ATOM 2141 O O . ARG B 1 93 ? -6.477 28.094 15.594 1 94.44 93 ARG B O 1
ATOM 2148 N N . GLY B 1 94 ? -5.863 28.203 13.406 1 95.5 94 GLY B N 1
ATOM 2149 C CA . GLY B 1 94 ? -5.098 26.969 13.469 1 95.5 94 GLY B CA 1
ATOM 2150 C C . GLY B 1 94 ? -5.941 25.734 13.219 1 95.5 94 GLY B C 1
ATOM 2151 O O . GLY B 1 94 ? -5.469 24.609 13.398 1 95.5 94 GLY B O 1
ATOM 2152 N N . THR B 1 95 ? -7.188 25.953 12.867 1 98.31 95 THR B N 1
ATOM 2153 C CA . THR B 1 95 ? -8.055 24.828 12.531 1 98.31 95 THR B CA 1
ATOM 2154 C C . THR B 1 95 ? -8.383 24.828 11.039 1 98.31 95 THR B C 1
ATOM 2156 O O . THR B 1 95 ? -8.773 25.859 10.484 1 98.31 95 THR B O 1
ATOM 2159 N N . PHE B 1 96 ? -8.188 23.766 10.367 1 98.75 96 PHE B N 1
ATOM 2160 C CA . PHE B 1 96 ? -8.477 23.578 8.945 1 98.75 96 PHE B CA 1
ATOM 2161 C C . PHE B 1 96 ? -9.383 22.375 8.742 1 98.75 96 PHE B C 1
ATOM 2163 O O . PHE B 1 96 ? -9.242 21.359 9.422 1 98.75 96 PHE B O 1
ATOM 2170 N N . VAL B 1 97 ? -10.328 22.484 7.848 1 98.88 97 VAL B N 1
ATOM 2171 C CA . VAL B 1 97 ? -11.172 21.359 7.441 1 98.88 97 VAL B CA 1
ATOM 2172 C C . VAL B 1 97 ? -11 21.094 5.949 1 98.88 97 VAL B C 1
ATOM 2174 O O . VAL B 1 97 ? -11.234 21.984 5.125 1 98.88 97 VAL B O 1
ATOM 2177 N N . LEU B 1 98 ? -10.484 19.953 5.637 1 98.88 98 LEU B N 1
ATOM 2178 C CA . LEU B 1 98 ? -10.297 19.5 4.266 1 98.88 98 LEU B CA 1
ATOM 2179 C C . LEU B 1 98 ? -11.422 18.562 3.85 1 98.88 98 LEU B C 1
ATOM 2181 O O . LEU B 1 98 ? -11.578 17.484 4.426 1 98.88 98 LEU B O 1
ATOM 2185 N N . ARG B 1 99 ? -12.172 18.969 2.816 1 98.81 99 ARG B N 1
ATOM 2186 C CA . ARG B 1 99 ? -13.289 18.141 2.369 1 98.81 99 ARG B CA 1
ATOM 2187 C C . ARG B 1 99 ? -12.953 17.438 1.058 1 98.81 99 ARG B C 1
ATOM 2189 O O . ARG B 1 99 ? -12.578 18.078 0.078 1 98.81 99 ARG B O 1
ATOM 2196 N N . ASP B 1 100 ? -13.016 16.156 1.06 1 98.62 100 ASP B N 1
ATOM 2197 C CA . ASP B 1 100 ? -12.969 15.32 -0.134 1 98.62 100 ASP B CA 1
ATOM 2198 C C . ASP B 1 100 ? -14.305 14.633 -0.378 1 98.62 100 ASP B C 1
ATOM 2200 O O . ASP B 1 100 ? -14.68 13.711 0.351 1 98.62 100 ASP B O 1
ATOM 2204 N N . THR B 1 101 ? -15.008 14.977 -1.42 1 97.94 101 THR B N 1
ATOM 2205 C CA . THR B 1 101 ? -16.391 14.555 -1.627 1 97.94 101 THR B CA 1
ATOM 2206 C C . THR B 1 101 ? -16.438 13.133 -2.191 1 97.94 101 THR B C 1
ATOM 2208 O O . THR B 1 101 ? -17.5 12.492 -2.18 1 97.94 101 THR B O 1
ATOM 2211 N N . GLN B 1 102 ? -15.445 12.703 -2.785 1 96.88 102 GLN B N 1
ATOM 2212 C CA . GLN B 1 102 ? -15.305 11.352 -3.32 1 96.88 102 GLN B CA 1
ATOM 2213 C C . GLN B 1 102 ? -13.992 10.719 -2.871 1 96.88 102 GLN B C 1
ATOM 2215 O O . GLN B 1 102 ? -13.141 10.375 -3.701 1 96.88 102 GLN B O 1
ATOM 2220 N N . PHE B 1 103 ? -13.891 10.586 -1.598 1 97.56 103 PHE B N 1
ATOM 2221 C CA . PHE B 1 103 ? -12.648 10.07 -1.047 1 97.56 103 PHE B CA 1
ATOM 2222 C C . PHE B 1 103 ? -12.422 8.625 -1.483 1 97.56 103 PHE B C 1
ATOM 2224 O O . PHE B 1 103 ? -13.203 7.734 -1.13 1 97.56 103 PHE B O 1
ATOM 2231 N N . ARG B 1 104 ? -11.352 8.391 -2.055 1 94.81 104 ARG B N 1
ATOM 2232 C CA . ARG B 1 104 ? -11.078 7.172 -2.812 1 94.81 104 ARG B CA 1
ATOM 2233 C C . ARG B 1 104 ? -11.07 5.949 -1.901 1 94.81 104 ARG B C 1
ATOM 2235 O O . ARG B 1 104 ? -11.617 4.898 -2.254 1 94.81 104 ARG B O 1
ATOM 2242 N N . TRP B 1 105 ? -10.5 6.031 -0.749 1 96.12 105 TRP B N 1
ATOM 2243 C CA . TRP B 1 105 ? -10.266 4.863 0.093 1 96.12 105 TRP B CA 1
ATOM 2244 C C . TRP B 1 105 ? -11.547 4.414 0.777 1 96.12 105 TRP B C 1
ATOM 2246 O O . TRP B 1 105 ? -11.586 3.359 1.413 1 96.12 105 TRP B O 1
ATOM 2256 N N . LEU B 1 106 ? -12.672 5.156 0.583 1 96.25 106 LEU B N 1
ATOM 2257 C CA . LEU B 1 106 ? -13.945 4.754 1.161 1 96.25 106 LEU B CA 1
ATOM 2258 C C . LEU B 1 106 ? -14.969 4.449 0.069 1 96.25 106 LEU B C 1
ATOM 2260 O O . LEU B 1 106 ? -16.125 4.148 0.362 1 96.25 106 LEU B O 1
ATOM 2264 N N . THR B 1 107 ? -14.516 4.504 -1.161 1 93.81 107 THR B N 1
ATOM 2265 C CA . THR B 1 107 ? -15.43 4.301 -2.281 1 93.81 107 THR B CA 1
ATOM 2266 C C . THR B 1 107 ? -16.047 2.902 -2.232 1 93.81 107 THR B C 1
ATOM 2268 O O . THR B 1 107 ? -17.25 2.746 -2.398 1 93.81 107 THR B O 1
ATOM 2271 N N . ARG B 1 108 ? -15.281 1.896 -1.993 1 91.12 108 ARG B N 1
ATOM 2272 C CA . ARG B 1 108 ? -15.781 0.525 -1.949 1 91.12 108 ARG B CA 1
ATOM 2273 C C . ARG B 1 108 ? -16.766 0.342 -0.808 1 91.12 108 ARG B C 1
ATOM 2275 O O . ARG B 1 108 ? -17.797 -0.335 -0.968 1 91.12 108 ARG B O 1
ATOM 2282 N N . LEU B 1 109 ? -16.406 0.863 0.332 1 91.69 109 LEU B N 1
ATOM 2283 C CA . LEU B 1 109 ? -17.312 0.797 1.468 1 91.69 109 LEU B CA 1
ATOM 2284 C C . LEU B 1 109 ? -18.641 1.478 1.139 1 91.69 109 LEU B C 1
ATOM 2286 O O . LEU B 1 109 ? -19.719 0.952 1.458 1 91.69 109 LEU B O 1
ATOM 2290 N N . SER B 1 110 ? -18.531 2.617 0.476 1 93 110 SER B N 1
ATOM 2291 C CA . SER B 1 110 ? -19.719 3.389 0.107 1 93 110 SER B CA 1
ATOM 2292 C C . SER B 1 110 ? -20.609 2.604 -0.844 1 93 110 SER B C 1
ATOM 2294 O O . SER B 1 110 ? -21.828 2.697 -0.769 1 93 110 SER B O 1
ATOM 2296 N N . GLN B 1 111 ? -20.078 1.779 -1.663 1 91.69 111 GLN B N 1
ATOM 2297 C CA . GLN B 1 111 ? -20.797 1.048 -2.697 1 91.69 111 GLN B CA 1
ATOM 2298 C C . GLN B 1 111 ? -21.172 -0.352 -2.219 1 91.69 111 GLN B C 1
ATOM 2300 O O . GLN B 1 111 ? -21.766 -1.13 -2.967 1 91.69 111 GLN B O 1
ATOM 2305 N N . ASN B 1 112 ? -20.844 -0.687 -1.017 1 88.88 112 ASN B N 1
ATOM 2306 C CA . ASN B 1 112 ? -21.078 -2.018 -0.465 1 88.88 112 ASN B CA 1
ATOM 2307 C C . ASN B 1 112 ? -20.406 -3.098 -1.306 1 88.88 112 ASN B C 1
ATOM 2309 O O . ASN B 1 112 ? -21.016 -4.137 -1.588 1 88.88 112 ASN B O 1
ATOM 2313 N N . GLN B 1 113 ? -19.188 -2.758 -1.752 1 86.5 113 GLN B N 1
ATOM 2314 C CA . GLN B 1 113 ? -18.438 -3.662 -2.613 1 86.5 113 GLN B CA 1
ATOM 2315 C C . GLN B 1 113 ? -17.141 -4.121 -1.939 1 86.5 113 GLN B C 1
ATOM 2317 O O . GLN B 1 113 ? -16.109 -4.238 -2.59 1 86.5 113 GLN B O 1
ATOM 2322 N N . MET B 1 114 ? -17.281 -4.348 -0.672 1 85.62 114 MET B N 1
ATOM 2323 C CA . MET B 1 114 ? -16.109 -4.832 0.052 1 85.62 114 MET B CA 1
ATOM 2324 C C . MET B 1 114 ? -15.781 -6.27 -0.341 1 85.62 114 MET B C 1
ATOM 2326 O O . MET B 1 114 ? -16.688 -7.07 -0.584 1 85.62 114 MET B O 1
ATOM 2330 N N . PRO B 1 115 ? -14.43 -6.516 -0.444 1 80.25 115 PRO B N 1
ATOM 2331 C CA . PRO B 1 115 ? -14.086 -7.902 -0.773 1 80.25 115 PRO B CA 1
ATOM 2332 C C . PRO B 1 115 ? -14.555 -8.891 0.292 1 80.25 115 PRO B C 1
ATOM 2334 O O . PRO B 1 115 ? -14.609 -8.555 1.477 1 80.25 115 PRO B O 1
ATOM 2337 N N . PRO B 1 116 ? -14.961 -10.039 -0.286 1 74.31 116 PRO B N 1
ATOM 2338 C CA . PRO B 1 116 ? -15.375 -11.047 0.688 1 74.31 116 PRO B CA 1
ATOM 2339 C C . PRO B 1 116 ? -14.242 -11.477 1.619 1 74.31 116 PRO B C 1
ATOM 2341 O O . PRO B 1 116 ? -13.078 -11.5 1.209 1 74.31 116 PRO B O 1
ATOM 2344 N N . GLN B 1 117 ? -14.586 -11.562 2.854 1 67.19 117 GLN B N 1
ATOM 2345 C CA . GLN B 1 117 ? -13.609 -12.078 3.807 1 67.19 117 GLN B CA 1
ATOM 2346 C C . GLN B 1 117 ? -13.516 -13.602 3.74 1 67.19 117 GLN B C 1
ATOM 2348 O O . GLN B 1 117 ? -14.523 -14.289 3.92 1 67.19 117 GLN B O 1
ATOM 2353 N N . VAL B 1 118 ? -12.656 -14.117 2.951 1 57.03 118 VAL B N 1
ATOM 2354 C CA . VAL B 1 118 ? -12.539 -15.562 2.787 1 57.03 118 VAL B CA 1
ATOM 2355 C C . VAL B 1 118 ? -12.039 -16.188 4.086 1 57.03 118 VAL B C 1
ATOM 2357 O O . VAL B 1 118 ? -11.086 -15.695 4.699 1 57.03 118 VAL B O 1
ATOM 2360 N N . GLY B 1 119 ? -12.609 -17.391 4.492 1 54.59 119 GLY B N 1
ATOM 2361 C CA . GLY B 1 119 ? -12.148 -18.312 5.516 1 54.59 119 GLY B CA 1
ATOM 2362 C C . GLY B 1 119 ? -12.625 -17.953 6.91 1 54.59 119 GLY B C 1
ATOM 2363 O O . GLY B 1 119 ? -12.305 -18.641 7.883 1 54.59 119 GLY B O 1
ATOM 2364 N N . GLN B 1 120 ? -13.062 -16.75 7.086 1 55.44 120 GLN B N 1
ATOM 2365 C CA . GLN B 1 120 ? -13.445 -16.469 8.469 1 55.44 120 GLN B CA 1
ATOM 2366 C C . GLN B 1 120 ? -14.961 -16.312 8.594 1 55.44 120 GLN B C 1
ATOM 2368 O O . GLN B 1 120 ? -15.633 -15.914 7.633 1 55.44 120 GLN B O 1
ATOM 2373 N N . PRO B 1 121 ? -15.375 -17.062 9.609 1 54.28 121 PRO B N 1
ATOM 2374 C CA . PRO B 1 121 ? -16.797 -16.797 9.883 1 54.28 121 PRO B CA 1
ATOM 2375 C C . PRO B 1 121 ? -17.141 -15.32 9.852 1 54.28 121 PRO B C 1
ATOM 2377 O O . PRO B 1 121 ? -16.312 -14.477 10.211 1 54.28 121 PRO B O 1
ATOM 2380 N N . LEU B 1 122 ? -18.234 -15.062 9.117 1 53.62 122 LEU B N 1
ATOM 2381 C CA . LEU B 1 122 ? -18.672 -13.68 9.016 1 53.62 122 LEU B CA 1
ATOM 2382 C C . LEU B 1 122 ? -18.812 -13.047 10.398 1 53.62 122 LEU B C 1
ATOM 2384 O O . LEU B 1 122 ? -19.453 -13.617 11.281 1 53.62 122 LEU B O 1
ATOM 2388 N N . PRO B 1 123 ? -17.906 -12.305 10.773 1 56.41 123 PRO B N 1
ATOM 2389 C CA . PRO B 1 123 ? -18.203 -11.617 12.031 1 56.41 123 PRO B CA 1
ATOM 2390 C C . PRO B 1 123 ? -19.562 -10.938 12.031 1 56.41 123 PRO B C 1
ATOM 2392 O O . PRO B 1 123 ? -20.188 -10.789 10.977 1 56.41 123 PRO B O 1
ATOM 2395 N N . ALA B 1 124 ? -20.156 -10.82 13.227 1 62.44 124 ALA B N 1
ATOM 2396 C CA . ALA B 1 124 ? -21.359 -9.984 13.367 1 62.44 124 ALA B CA 1
ATOM 2397 C C . ALA B 1 124 ? -21.266 -8.742 12.484 1 62.44 124 ALA B C 1
ATOM 2399 O O . ALA B 1 124 ? -20.172 -8.25 12.211 1 62.44 124 ALA B O 1
ATOM 2400 N N . PRO B 1 125 ? -22.375 -8.414 11.922 1 74.31 125 PRO B N 1
ATOM 2401 C CA . PRO B 1 125 ? -22.422 -7.234 11.055 1 74.31 125 PRO B CA 1
ATOM 2402 C C . PRO B 1 125 ? -21.828 -5.992 11.727 1 74.31 125 PRO B C 1
ATOM 2404 O O . PRO B 1 125 ? -22.234 -5.645 12.844 1 74.31 125 PRO B O 1
ATOM 2407 N N . ILE B 1 126 ? -20.781 -5.551 11.328 1 83 126 ILE B N 1
ATOM 2408 C CA . ILE B 1 126 ? -20.188 -4.312 11.805 1 83 126 ILE B CA 1
ATOM 2409 C C . ILE B 1 126 ? -20.844 -3.119 11.117 1 83 126 ILE B C 1
ATOM 2411 O O . ILE B 1 126 ? -20.984 -3.107 9.891 1 83 126 ILE B O 1
ATOM 2415 N N . PRO B 1 127 ? -21.344 -2.143 11.984 1 89.38 127 PRO B N 1
ATOM 2416 C CA . PRO B 1 127 ? -21.906 -0.942 11.367 1 89.38 127 PRO B CA 1
ATOM 2417 C C . PRO B 1 127 ? -20.953 -0.254 10.406 1 89.38 127 PRO B C 1
ATOM 2419 O O . PRO B 1 127 ? -19.75 -0.201 10.664 1 89.38 127 PRO B O 1
ATOM 2422 N N . LYS B 1 128 ? -21.531 0.161 9.375 1 90.38 128 LYS B N 1
ATOM 2423 C CA . LYS B 1 128 ? -20.781 0.823 8.32 1 90.38 128 LYS B CA 1
ATOM 2424 C C . LYS B 1 128 ? -19.984 2 8.875 1 90.38 128 LYS B C 1
ATOM 2426 O O . LYS B 1 128 ? -18.828 2.225 8.477 1 90.38 128 LYS B O 1
ATOM 2431 N N . ALA B 1 129 ? -20.594 2.697 9.789 1 91.88 129 ALA B N 1
ATOM 2432 C CA . ALA B 1 129 ? -19.953 3.855 10.398 1 91.88 129 ALA B CA 1
ATOM 2433 C C . ALA B 1 129 ? -18.688 3.445 11.156 1 91.88 129 ALA B C 1
ATOM 2435 O O . ALA B 1 129 ? -17.688 4.172 11.164 1 91.88 129 ALA B O 1
ATOM 2436 N N . GLU B 1 130 ? -18.766 2.346 11.773 1 93.19 130 GLU B N 1
ATOM 2437 C CA . GLU B 1 130 ? -17.625 1.831 12.516 1 93.19 130 GLU B CA 1
ATOM 2438 C C . GLU B 1 130 ? -16.5 1.408 11.578 1 93.19 130 GLU B C 1
ATOM 2440 O O . GLU B 1 130 ? -15.328 1.683 11.836 1 93.19 130 GLU B O 1
ATOM 2445 N N . LEU B 1 131 ? -16.859 0.776 10.555 1 93.12 131 LEU B N 1
ATOM 2446 C CA . LEU B 1 131 ? -15.875 0.381 9.555 1 93.12 131 LEU B CA 1
ATOM 2447 C C . LEU B 1 131 ? -15.195 1.604 8.953 1 93.12 131 LEU B C 1
ATOM 2449 O O . LEU B 1 131 ? -13.977 1.621 8.781 1 93.12 131 LEU B O 1
ATOM 2453 N N . ALA B 1 132 ? -16.016 2.561 8.688 1 96.19 132 ALA B N 1
ATOM 2454 C CA . ALA B 1 132 ? -15.477 3.795 8.125 1 96.19 132 ALA B CA 1
ATOM 2455 C C . ALA B 1 132 ? -14.453 4.422 9.062 1 96.19 132 ALA B C 1
ATOM 2457 O O . ALA B 1 132 ? -13.398 4.891 8.617 1 96.19 132 ALA B O 1
ATOM 2458 N N . ALA B 1 133 ? -14.797 4.398 10.305 1 96.69 133 ALA B N 1
ATOM 2459 C CA . ALA B 1 133 ? -13.883 4.961 11.305 1 96.69 133 ALA B CA 1
ATOM 2460 C C . ALA B 1 133 ? -12.547 4.227 11.305 1 96.69 133 ALA B C 1
ATOM 2462 O O . ALA B 1 133 ? -11.492 4.848 11.406 1 96.69 133 ALA B O 1
ATOM 2463 N N . ASP B 1 134 ? -12.562 2.93 11.172 1 96.44 134 ASP B N 1
ATOM 2464 C CA . ASP B 1 134 ? -11.352 2.125 11.125 1 96.44 134 ASP B CA 1
ATOM 2465 C C . ASP B 1 134 ? -10.531 2.43 9.867 1 96.44 134 ASP B C 1
ATOM 2467 O O . ASP B 1 134 ? -9.312 2.557 9.938 1 96.44 134 ASP B O 1
ATOM 2471 N N . TYR B 1 135 ? -11.219 2.637 8.766 1 97.44 135 TYR B N 1
ATOM 2472 C CA . TYR B 1 135 ? -10.547 2.863 7.492 1 97.44 135 TYR B CA 1
ATOM 2473 C C . TYR B 1 135 ? -9.945 4.262 7.438 1 97.44 135 TYR B C 1
ATOM 2475 O O . TYR B 1 135 ? -9.062 4.531 6.617 1 97.44 135 TYR B O 1
ATOM 2483 N N . LEU B 1 136 ? -10.359 5.133 8.289 1 98.56 136 LEU B N 1
ATOM 2484 C CA . LEU B 1 136 ? -9.906 6.52 8.227 1 98.56 136 LEU B CA 1
ATOM 2485 C C . LEU B 1 136 ? -8.695 6.742 9.125 1 98.56 136 LEU B C 1
ATOM 2487 O O . LEU B 1 136 ? -8.047 7.785 9.047 1 98.56 136 LEU B O 1
ATOM 2491 N N . VAL B 1 137 ? -8.328 5.719 9.883 1 98.62 137 VAL B N 1
ATOM 2492 C CA . VAL B 1 137 ? -7.188 5.852 10.781 1 98.62 137 VAL B CA 1
ATOM 2493 C C . VAL B 1 137 ? -5.91 6.066 9.977 1 98.62 137 VAL B C 1
ATOM 2495 O O . VAL B 1 137 ? -5.145 6.996 10.25 1 98.62 137 VAL B O 1
ATOM 2498 N N . LEU B 1 138 ? -5.73 5.301 8.977 1 98.62 138 LEU B N 1
ATOM 2499 C CA . LEU B 1 138 ? -4.492 5.324 8.203 1 98.62 138 LEU B CA 1
ATOM 2500 C C . LEU B 1 138 ? -4.355 6.629 7.43 1 98.62 138 LEU B C 1
ATOM 2502 O O . LEU B 1 138 ? -3.326 7.305 7.516 1 98.62 138 LEU B O 1
ATOM 2506 N N . PRO B 1 139 ? -5.352 7.086 6.707 1 98.75 139 PRO B N 1
ATOM 2507 C CA . PRO B 1 139 ? -5.18 8.352 5.996 1 98.75 139 PRO B CA 1
ATOM 2508 C C . PRO B 1 139 ? -4.973 9.539 6.938 1 98.75 139 PRO B C 1
ATOM 2510 O O . PRO B 1 139 ? -4.211 10.453 6.629 1 98.75 139 PRO B O 1
ATOM 2513 N N . CYS B 1 140 ? -5.645 9.57 8.055 1 98.88 140 CYS B N 1
ATOM 2514 C CA . CYS B 1 140 ? -5.41 10.625 9.031 1 98.88 140 CYS B CA 1
ATOM 2515 C C . CYS B 1 140 ? -3.957 10.625 9.492 1 98.88 140 CYS B C 1
ATOM 2517 O O . CYS B 1 140 ? -3.33 11.68 9.594 1 98.88 140 CYS B O 1
ATOM 2519 N N . ALA B 1 141 ? -3.469 9.453 9.742 1 98.81 141 ALA B N 1
ATOM 2520 C CA . ALA B 1 141 ? -2.092 9.328 10.219 1 98.81 141 ALA B CA 1
ATOM 2521 C C . ALA B 1 141 ? -1.101 9.75 9.133 1 98.81 141 ALA B C 1
ATOM 2523 O O . ALA B 1 141 ? -0.086 10.383 9.43 1 98.81 141 ALA B O 1
ATOM 2524 N N . ILE B 1 142 ? -1.371 9.375 7.922 1 98.69 142 ILE B N 1
ATOM 2525 C CA . ILE B 1 142 ? -0.511 9.758 6.809 1 98.69 142 ILE B CA 1
ATOM 2526 C C . ILE B 1 142 ? -0.454 11.281 6.703 1 98.69 142 ILE B C 1
ATOM 2528 O O . ILE B 1 142 ? 0.629 11.859 6.602 1 98.69 142 ILE B O 1
ATOM 2532 N N . VAL B 1 143 ? -1.581 11.93 6.773 1 98.88 143 VAL B N 1
ATOM 2533 C CA . VAL B 1 143 ? -1.646 13.383 6.664 1 98.88 143 VAL B CA 1
ATOM 2534 C C . VAL B 1 143 ? -0.93 14.016 7.855 1 98.88 143 VAL B C 1
ATOM 2536 O O . VAL B 1 143 ? -0.167 14.977 7.688 1 98.88 143 VAL B O 1
ATOM 2539 N N . ARG B 1 144 ? -1.167 13.516 9 1 98.75 144 ARG B N 1
ATOM 2540 C CA . ARG B 1 144 ? -0.509 14.039 10.195 1 98.75 144 ARG B CA 1
ATOM 2541 C C . ARG B 1 144 ? 1.008 13.93 10.078 1 98.75 144 ARG B C 1
ATOM 2543 O O . ARG B 1 144 ? 1.731 14.859 10.43 1 98.75 144 ARG B O 1
ATOM 2550 N N . GLY B 1 145 ? 1.453 12.758 9.594 1 98.19 145 GLY B N 1
ATOM 2551 C CA . GLY B 1 145 ? 2.879 12.578 9.383 1 98.19 145 GLY B CA 1
ATOM 2552 C C . GLY B 1 145 ? 3.455 13.547 8.359 1 98.19 145 GLY B C 1
ATOM 2553 O O . GLY B 1 145 ? 4.555 14.07 8.547 1 98.19 145 GLY B O 1
ATOM 2554 N N . ALA B 1 146 ? 2.744 13.727 7.328 1 98.31 146 ALA B N 1
ATOM 2555 C CA . ALA B 1 146 ? 3.184 14.672 6.305 1 98.31 146 ALA B CA 1
ATOM 2556 C C . ALA B 1 146 ? 3.301 16.078 6.871 1 98.31 146 ALA B C 1
ATOM 2558 O O . ALA B 1 146 ? 4.285 16.781 6.621 1 98.31 146 ALA B O 1
ATOM 2559 N N . LEU B 1 147 ? 2.326 16.516 7.652 1 98.25 147 LEU B N 1
ATOM 2560 C CA . LEU B 1 147 ? 2.344 17.828 8.281 1 98.25 147 LEU B CA 1
ATOM 2561 C C . LEU B 1 147 ? 3.543 17.969 9.219 1 98.25 147 LEU B C 1
ATOM 2563 O O . LEU B 1 147 ? 4.246 18.984 9.188 1 98.25 147 LEU B O 1
ATOM 2567 N N . ALA B 1 148 ? 3.756 16.969 9.992 1 97.19 148 ALA B N 1
ATOM 2568 C CA . ALA B 1 148 ? 4.902 16.984 10.891 1 97.19 148 ALA B CA 1
ATOM 2569 C C . ALA B 1 148 ? 6.211 17.109 10.117 1 97.19 148 ALA B C 1
ATOM 2571 O O . ALA B 1 148 ? 7.121 17.828 10.531 1 97.19 148 ALA B O 1
ATOM 2572 N N . GLY B 1 149 ? 6.262 16.406 8.984 1 95.81 149 GLY B N 1
ATOM 2573 C CA . GLY B 1 149 ? 7.438 16.484 8.141 1 95.81 149 GLY B CA 1
ATOM 2574 C C . GLY B 1 149 ? 7.691 17.875 7.586 1 95.81 149 GLY B C 1
ATOM 2575 O O . GLY B 1 149 ? 8.82 18.203 7.207 1 95.81 149 GLY B O 1
ATOM 2576 N N . LEU B 1 150 ? 6.711 18.641 7.523 1 96 150 LEU B N 1
ATOM 2577 C CA . LEU B 1 150 ? 6.816 20.016 7.031 1 96 150 LEU B CA 1
ATOM 2578 C C . LEU B 1 150 ? 6.918 21 8.188 1 96 150 LEU B C 1
ATOM 2580 O O . LEU B 1 150 ? 6.832 22.219 7.984 1 96 150 LEU B O 1
ATOM 2584 N N . GLY B 1 151 ? 6.988 20.453 9.398 1 94.06 151 GLY B N 1
ATOM 2585 C CA . GLY B 1 151 ? 7.242 21.281 10.562 1 94.06 151 GLY B CA 1
ATOM 2586 C C . GLY B 1 151 ? 5.973 21.719 11.273 1 94.06 151 GLY B C 1
ATOM 2587 O O . GLY B 1 151 ? 6.012 22.594 12.141 1 94.06 151 GLY B O 1
ATOM 2588 N N . LEU B 1 152 ? 4.863 21.172 10.938 1 96.25 152 LEU B N 1
ATOM 2589 C CA . LEU B 1 152 ? 3.594 21.531 11.562 1 96.25 152 LEU B CA 1
ATOM 2590 C C . LEU B 1 152 ? 3.066 20.391 12.43 1 96.25 152 LEU B C 1
ATOM 2592 O O . LEU B 1 152 ? 2.602 19.375 11.914 1 96.25 152 LEU B O 1
ATOM 2596 N N . GLU B 1 153 ? 3.152 20.547 13.734 1 97.25 153 GLU B N 1
ATOM 2597 C CA . GLU B 1 153 ? 2.537 19.578 14.648 1 97.25 153 GLU B CA 1
ATOM 2598 C C . GLU B 1 153 ? 1.027 19.797 14.727 1 97.25 153 GLU B C 1
ATOM 2600 O O . GLU B 1 153 ? 0.56 20.891 15 1 97.25 153 GLU B O 1
ATOM 2605 N N . ALA B 1 154 ? 0.295 18.75 14.469 1 98.44 154 ALA B N 1
ATOM 2606 C CA . ALA B 1 154 ? -1.157 18.891 14.406 1 98.44 154 ALA B CA 1
ATOM 2607 C C . ALA B 1 154 ? -1.85 17.578 14.75 1 98.44 154 ALA B C 1
ATOM 2609 O O . ALA B 1 154 ? -1.236 16.5 14.688 1 98.44 154 ALA B O 1
ATOM 2610 N N . SER B 1 155 ? -3.055 17.672 15.234 1 98.62 155 SER B N 1
ATOM 2611 C CA . SER B 1 155 ? -3.953 16.531 15.242 1 98.62 155 SER B CA 1
ATOM 2612 C C . SER B 1 155 ? -4.812 16.484 13.984 1 98.62 155 SER B C 1
ATOM 2614 O O . SER B 1 155 ? -5.16 17.531 13.43 1 98.62 155 SER B O 1
ATOM 2616 N N . VAL B 1 156 ? -5.066 15.305 13.508 1 98.88 156 VAL B N 1
ATOM 2617 C CA . VAL B 1 156 ? -5.914 15.109 12.336 1 98.88 156 VAL B CA 1
ATOM 2618 C C . VAL B 1 156 ? -7.008 14.094 12.656 1 98.88 156 VAL B C 1
ATOM 2620 O O . VAL B 1 156 ? -6.719 12.969 13.07 1 98.88 156 VAL B O 1
ATOM 2623 N N . THR B 1 157 ? -8.258 14.453 12.508 1 98.69 157 THR B N 1
ATOM 2624 C CA . THR B 1 157 ? -9.414 13.578 12.648 1 98.69 157 THR B CA 1
ATOM 2625 C C . THR B 1 157 ? -10.297 13.641 11.406 1 98.69 157 THR B C 1
ATOM 2627 O O . THR B 1 157 ? -10.164 14.555 10.594 1 98.69 157 THR B O 1
ATOM 2630 N N . ALA B 1 158 ? -11.109 12.594 11.242 1 98.56 158 ALA B N 1
ATOM 2631 C CA . ALA B 1 158 ? -11.938 12.555 10.047 1 98.56 158 ALA B CA 1
ATOM 2632 C C . ALA B 1 158 ? -13.359 12.094 10.375 1 98.56 158 ALA B C 1
ATOM 2634 O O . ALA B 1 158 ? -13.562 11.305 11.305 1 98.56 158 ALA B O 1
ATOM 2635 N N . ASP B 1 159 ? -14.297 12.594 9.578 1 97 159 ASP B N 1
ATOM 2636 C CA . ASP B 1 159 ? -15.711 12.25 9.695 1 97 159 ASP B CA 1
ATOM 2637 C C . ASP B 1 159 ? -16.312 11.914 8.336 1 97 159 ASP B C 1
ATOM 2639 O O . ASP B 1 159 ? -16.141 12.656 7.371 1 97 159 ASP B O 1
ATOM 2643 N N . ALA B 1 160 ? -16.938 10.711 8.289 1 96.25 160 ALA B N 1
ATOM 2644 C CA . ALA B 1 160 ? -17.594 10.266 7.066 1 96.25 160 ALA B CA 1
ATOM 2645 C C . ALA B 1 160 ? -19.109 10.164 7.266 1 96.25 160 ALA B C 1
ATOM 2647 O O . ALA B 1 160 ? -19.688 9.094 7.102 1 96.25 160 ALA B O 1
ATOM 2648 N N . THR B 1 161 ? -19.781 11.266 7.469 1 91.19 161 THR B N 1
ATOM 2649 C CA . THR B 1 161 ? -21.219 11.273 7.711 1 91.19 161 THR B CA 1
ATOM 2650 C C . THR B 1 161 ? -21.984 10.93 6.438 1 91.19 161 THR B C 1
ATOM 2652 O O . THR B 1 161 ? -23.062 10.328 6.496 1 91.19 161 THR B O 1
ATOM 2655 N N . SER B 1 162 ? -21.5 11.234 5.273 1 94 162 SER B N 1
ATOM 2656 C CA . SER B 1 162 ? -22.094 10.938 3.979 1 94 162 SER B CA 1
ATOM 2657 C C . SER B 1 162 ? -21.094 10.258 3.053 1 94 162 SER B C 1
ATOM 2659 O O . SER B 1 162 ? -20.453 10.914 2.219 1 94 162 SER B O 1
ATOM 2661 N N . LEU B 1 163 ? -21.078 8.969 3.092 1 93.88 163 LEU B N 1
ATOM 2662 C CA . LEU B 1 163 ? -20.125 8.203 2.305 1 93.88 163 LEU B CA 1
ATOM 2663 C C . LEU B 1 163 ? -20.375 8.383 0.812 1 93.88 163 LEU B C 1
ATOM 2665 O O . LEU B 1 163 ? -21.531 8.43 0.372 1 93.88 163 LEU B O 1
ATOM 2669 N N . PRO B 1 164 ? -19.234 8.578 0.049 1 96.25 164 PRO B N 1
ATOM 2670 C CA . PRO B 1 164 ? -17.812 8.445 0.359 1 96.25 164 PRO B CA 1
ATOM 2671 C C . PRO B 1 164 ? -17.156 9.781 0.713 1 96.25 164 PRO B C 1
ATOM 2673 O O . PRO B 1 164 ? -15.938 9.875 0.785 1 96.25 164 PRO B O 1
ATOM 2676 N N . GLN B 1 165 ? -18.016 10.773 0.932 1 98.06 165 GLN B N 1
ATOM 2677 C CA . GLN B 1 165 ? -17.484 12.078 1.325 1 98.06 165 GLN B CA 1
ATOM 2678 C C . GLN B 1 165 ? -16.859 12.023 2.713 1 98.06 165 GLN B C 1
ATOM 2680 O O . GLN B 1 165 ? -17.406 11.406 3.629 1 98.06 165 GLN B O 1
ATOM 2685 N N . VAL B 1 166 ? -15.664 12.656 2.869 1 98.69 166 VAL B N 1
ATOM 2686 C CA . VAL B 1 166 ? -14.992 12.719 4.164 1 98.69 166 VAL B CA 1
ATOM 2687 C C . VAL B 1 166 ? -14.523 14.141 4.438 1 98.69 166 VAL B C 1
ATOM 2689 O O . VAL B 1 166 ? -13.992 14.805 3.545 1 98.69 166 VAL B O 1
ATOM 2692 N N . ASP B 1 167 ? -14.711 14.594 5.66 1 98.81 167 ASP B N 1
ATOM 2693 C CA . ASP B 1 167 ? -14.125 15.836 6.16 1 98.81 167 ASP B CA 1
ATOM 2694 C C . ASP B 1 167 ? -12.992 15.555 7.141 1 98.81 167 ASP B C 1
ATOM 2696 O O . ASP B 1 167 ? -13.219 14.992 8.219 1 98.81 167 ASP B O 1
ATOM 2700 N N . PHE B 1 168 ? -11.789 15.938 6.75 1 98.88 168 PHE B N 1
ATOM 2701 C CA . PHE B 1 168 ? -10.633 15.836 7.641 1 98.88 168 PHE B CA 1
ATOM 2702 C C . PHE B 1 168 ? -10.438 17.141 8.406 1 98.88 168 PHE B C 1
ATOM 2704 O O . PHE B 1 168 ? -10.352 18.219 7.812 1 98.88 168 PHE B O 1
ATOM 2711 N N . THR B 1 169 ? -10.367 17.047 9.703 1 98.88 169 THR B N 1
ATOM 2712 C CA . THR B 1 169 ? -10.133 18.219 10.547 1 98.88 169 THR B CA 1
ATOM 2713 C C . THR B 1 169 ? -8.703 18.234 11.086 1 98.88 169 THR B C 1
ATOM 2715 O O . THR B 1 169 ? -8.281 17.281 11.742 1 98.88 169 THR B O 1
ATOM 2718 N N . VAL B 1 170 ? -8.008 19.25 10.789 1 98.81 170 VAL B N 1
ATOM 2719 C CA . VAL B 1 170 ? -6.637 19.453 11.25 1 98.81 170 VAL B CA 1
ATOM 2720 C C . VAL B 1 170 ? -6.609 20.547 12.305 1 98.81 170 VAL B C 1
ATOM 2722 O O . VAL B 1 170 ? -7.102 21.656 12.078 1 98.81 170 VAL B O 1
ATOM 2725 N N . VAL B 1 171 ? -6.031 20.266 13.461 1 98.69 171 VAL B N 1
ATOM 2726 C CA . VAL B 1 171 ? -5.836 21.25 14.516 1 98.69 171 VAL B CA 1
ATOM 2727 C C . VAL B 1 171 ? -4.344 21.406 14.805 1 98.69 171 VAL B C 1
ATOM 2729 O O . VAL B 1 171 ? -3.709 20.5 15.336 1 98.69 171 VAL B O 1
ATOM 2732 N N . VAL B 1 172 ? -3.828 22.562 14.469 1 97.62 172 VAL B N 1
ATOM 2733 C CA . VAL B 1 172 ? -2.402 22.828 14.617 1 97.62 172 VAL B CA 1
ATOM 2734 C C . VAL B 1 172 ? -2.092 23.203 16.062 1 97.62 172 VAL B C 1
ATOM 2736 O O . VAL B 1 172 ? -2.812 24 16.672 1 97.62 172 VAL B O 1
ATOM 2739 N N . ARG B 1 173 ? -1.083 22.484 16.562 1 91.81 173 ARG B N 1
ATOM 2740 C CA . ARG B 1 173 ? -0.659 22.797 17.922 1 91.81 173 ARG B CA 1
ATOM 2741 C C . ARG B 1 173 ? 0.18 24.062 17.969 1 91.81 173 ARG B C 1
ATOM 2743 O O . ARG B 1 173 ? 1.099 24.234 17.172 1 91.81 173 ARG B O 1
ATOM 2750 N N . GLN B 1 174 ? -0.242 25.094 18.719 1 77.5 174 GLN B N 1
ATOM 2751 C CA . GLN B 1 174 ? 0.458 26.375 18.875 1 77.5 174 GLN B CA 1
ATOM 2752 C C . GLN B 1 174 ? 1.578 26.266 19.906 1 77.5 174 GLN B C 1
ATOM 2754 O O . GLN B 1 174 ? 1.43 25.594 20.922 1 77.5 174 GLN B O 1
ATOM 2759 N N . VAL B 1 175 ? 2.83 25.953 19.422 1 60.91 175 VAL B N 1
ATOM 2760 C CA . VAL B 1 175 ? 3.918 26 20.391 1 60.91 175 VAL B CA 1
ATOM 2761 C C . VAL B 1 175 ? 3.889 27.328 21.125 1 60.91 175 VAL B C 1
ATOM 2763 O O . VAL B 1 175 ? 3.736 28.391 20.516 1 60.91 175 VAL B O 1
ATOM 2766 N N . ALA B 1 176 ? 3.398 27.25 22.375 1 51.91 176 ALA B N 1
ATOM 2767 C CA . ALA B 1 176 ? 3.471 28.438 23.219 1 51.91 176 ALA B CA 1
ATOM 2768 C C . ALA B 1 176 ? 4.797 29.172 23.031 1 51.91 176 ALA B C 1
ATOM 2770 O O . ALA B 1 176 ? 5.848 28.531 22.891 1 51.91 176 ALA B O 1
ATOM 2771 N N . ALA B 1 177 ? 4.766 30.25 22.312 1 47.06 177 ALA B N 1
ATOM 2772 C CA . ALA B 1 177 ? 5.914 31.141 22.391 1 47.06 177 ALA B CA 1
ATOM 2773 C C . ALA B 1 177 ? 6.547 31.094 23.781 1 47.06 177 ALA B C 1
ATOM 2775 O O . ALA B 1 177 ? 5.859 31.266 24.797 1 47.06 177 ALA B O 1
ATOM 2776 N N . ARG B 1 178 ? 7.57 30.219 23.906 1 38.78 178 ARG B N 1
ATOM 2777 C CA . ARG B 1 178 ? 8.328 30.609 25.094 1 38.78 178 ARG B CA 1
ATOM 2778 C C . ARG B 1 178 ? 8.883 32.031 24.953 1 38.78 178 ARG B C 1
ATOM 2780 O O . ARG B 1 178 ? 9.219 32.469 23.859 1 38.78 178 ARG B O 1
#

Radius of gyration: 21.62 Å; Cα contacts (8 Å, |Δi|>4): 517; chains: 2; bounding box: 58×70×56 Å

Nearest PDB structures (foldseek):
  2cfh-assembly2_D  TM=8.761E-01  e=4.230E-13  Homo sapiens
  2cfh-assembly1_C  TM=8.781E-01  e=5.982E-13  Homo sapiens
  2bjn-assembly1_B  TM=8.973E-01  e=1.423E-12  Homo sapiens
  3kxc-assembly1_C  TM=8.928E-01  e=1.793E-12  Homo sapiens
  2c0j-assembly1_B  TM=8.678E-01  e=1.139E-11  Homo sapiens